Protein AF-A0A2K5F292-F1 (afdb_monomer_lite)

Organism: Aotus nancymaae (NCBI:txid37293)

Sequence (218 aa):
EFAGPSWDAGPRCSSLAVGIPRSSQLGSPWWGRHPGPSGVLVCIYILIAVGAVMMFVGFLGCYGAIQESQCLLGTFFTCLVILFACEVAAGIWGFVNKDQIAKDVKQFYDQALQQAMVDDDANNAKAVVKTFHETLNCCGSSSLSSLTTSMLKNNLCPSGSSMIANLFKEDCHQKIDELFSGKLYLIGIAAIVVAVIMIFEMILSMVLCCGIRNSSVY

Secondary structure (DSSP, 8-state):
-----------------------------S-------HHHHHHHHHHHHHHHHHHHHHHHHHHHHHH--HHHHHHHHHHHHHHHHHHHHHHHHHHHTHHHHHHHHHHHHHHHHHHHHH-SS-HHHHHHHHHHHHHHT--SSSHHHHHHHHHHHGGGS-TT--HHHHHSSPPHHHHHHHHHHTSHHHHHHHHHHHHHHHHHHHHHHHHHHHHHHHHTT-

InterPro domains:
  IPR000301 Tetraspanin, animals [PIRSF002419] (41-216)
  IPR008952 Tetraspanin, EC2 domain superfamily [G3DSA:1.10.1450.10] (92-186)
  IPR008952 Tetraspanin, EC2 domain superfamily [SSF48652] (95-184)
  IPR018499 Tetraspanin/Peripherin [PF00335] (45-210)
  IPR018499 Tetraspanin/Peripherin [PTHR19282] (42-197)
  IPR018503 Tetraspanin, conserved site [PS00421] (51-73)

Structure (mmCIF, N/CA/C/O backbone):
data_AF-A0A2K5F292-F1
#
_entry.id   AF-A0A2K5F292-F1
#
loop_
_atom_site.group_PDB
_atom_site.id
_atom_site.type_symbol
_atom_site.label_atom_id
_atom_site.label_alt_id
_atom_site.label_comp_id
_atom_site.label_asym_id
_atom_site.label_entity_id
_atom_site.label_seq_id
_atom_site.pdbx_PDB_ins_code
_atom_site.Cartn_x
_atom_site.Cartn_y
_atom_site.Cartn_z
_atom_site.occupancy
_atom_site.B_iso_or_equiv
_atom_site.auth_seq_id
_atom_site.auth_comp_id
_atom_site.auth_asym_id
_atom_site.auth_atom_id
_atom_site.pdbx_PDB_model_num
ATOM 1 N N . GLU A 1 1 ? -28.777 34.023 19.792 1.00 36.88 1 GLU A N 1
ATOM 2 C CA . GLU A 1 1 ? -29.595 34.755 18.796 1.00 36.88 1 GLU A CA 1
ATOM 3 C C . GLU A 1 1 ? -29.554 36.231 19.187 1.00 36.88 1 GLU A C 1
ATOM 5 O O . GLU A 1 1 ? -29.749 36.504 20.358 1.00 36.88 1 GLU A O 1
ATOM 10 N N . PHE A 1 2 ? -29.135 37.210 18.384 1.00 31.20 2 PHE A N 1
ATOM 11 C CA . PHE A 1 2 ? -29.358 37.472 16.960 1.00 31.20 2 PHE A CA 1
ATOM 12 C C . PHE A 1 2 ? -28.098 38.069 16.284 1.00 31.20 2 PHE A C 1
ATOM 14 O O . PHE A 1 2 ? -27.420 38.914 16.863 1.00 31.20 2 PHE A O 1
ATOM 21 N N . ALA A 1 3 ? -27.828 37.639 15.045 1.00 35.81 3 ALA A N 1
ATOM 22 C CA . ALA A 1 3 ? -26.992 38.319 14.042 1.00 35.81 3 ALA A CA 1
ATOM 23 C C . ALA A 1 3 ? -27.715 39.587 13.528 1.00 35.81 3 ALA A C 1
ATOM 25 O O . ALA A 1 3 ? -28.932 39.663 13.656 1.00 35.81 3 ALA A O 1
ATOM 26 N N . GLY A 1 4 ? -27.129 40.612 12.908 1.00 37.06 4 GLY A N 1
ATOM 27 C CA . GLY A 1 4 ? -25.793 40.968 12.416 1.00 37.06 4 GLY A CA 1
ATOM 28 C C . GLY A 1 4 ? -25.944 42.315 11.655 1.00 37.06 4 GLY A C 1
ATOM 29 O O . GLY A 1 4 ? -27.070 42.800 11.524 1.00 37.06 4 GLY A O 1
ATOM 30 N N . PRO A 1 5 ? -24.871 42.945 11.154 1.00 40.06 5 PRO A N 1
ATOM 31 C CA . PRO A 1 5 ? -24.985 43.982 10.113 1.00 40.06 5 PRO A CA 1
ATOM 32 C C . PRO A 1 5 ? -23.967 43.702 8.974 1.00 40.06 5 PRO A C 1
ATOM 34 O O . PRO A 1 5 ? -23.017 42.957 9.174 1.00 40.06 5 PRO A O 1
ATOM 37 N N . SER A 1 6 ? -24.006 44.219 7.748 1.00 34.94 6 SER A N 1
ATOM 38 C CA . SER A 1 6 ? -24.904 45.093 6.993 1.00 34.94 6 SER A CA 1
ATOM 39 C C . SER A 1 6 ? -24.202 45.379 5.653 1.00 34.94 6 SER A C 1
ATOM 41 O O . SER A 1 6 ? -23.065 45.835 5.673 1.00 34.94 6 SER A O 1
ATOM 43 N N . TRP A 1 7 ? -24.921 45.164 4.551 1.00 32.34 7 TRP A N 1
ATOM 44 C CA . TRP A 1 7 ? -24.959 45.957 3.310 1.00 32.34 7 TRP A CA 1
ATOM 45 C C . TRP A 1 7 ? -23.690 46.211 2.466 1.00 32.34 7 TRP A C 1
ATOM 47 O O . TRP A 1 7 ? -22.768 46.935 2.827 1.00 32.34 7 TRP A O 1
ATOM 57 N N . ASP A 1 8 ? -23.782 45.669 1.251 1.00 33.38 8 ASP A N 1
ATOM 58 C CA . ASP A 1 8 ? -23.016 45.938 0.038 1.00 33.38 8 ASP A CA 1
ATOM 59 C C . ASP A 1 8 ? -23.196 47.359 -0.548 1.00 33.38 8 ASP A C 1
ATOM 61 O O . ASP A 1 8 ? -24.239 47.995 -0.401 1.00 33.38 8 ASP A O 1
ATOM 65 N N . ALA A 1 9 ? -22.204 47.709 -1.380 1.00 36.38 9 ALA A N 1
ATOM 66 C CA . ALA A 1 9 ? -22.270 48.501 -2.620 1.00 36.38 9 ALA A CA 1
ATOM 67 C C . ALA A 1 9 ? -22.108 50.046 -2.623 1.00 36.38 9 ALA A C 1
ATOM 69 O O . ALA A 1 9 ? -23.069 50.810 -2.594 1.00 36.38 9 ALA A O 1
ATOM 70 N N . GLY A 1 10 ? -20.877 50.453 -2.989 1.00 30.58 10 GLY A N 1
ATOM 71 C CA . GLY A 1 10 ? -20.586 51.366 -4.120 1.00 30.58 10 GLY A CA 1
ATOM 72 C C . GLY A 1 10 ? -20.110 52.797 -3.790 1.00 30.58 10 GLY A C 1
ATOM 73 O O . GLY A 1 10 ? -20.253 53.236 -2.657 1.00 30.58 10 GLY A O 1
ATOM 74 N N . PRO A 1 11 ? -19.667 53.612 -4.782 1.00 43.84 11 PRO A N 1
ATOM 75 C CA . PRO A 1 11 ? -18.853 53.321 -5.976 1.00 43.84 11 PRO A CA 1
ATOM 76 C C . PRO A 1 11 ? -17.701 54.351 -6.244 1.00 43.84 11 PRO A C 1
ATOM 78 O O . PRO A 1 11 ? -17.740 55.483 -5.793 1.00 43.84 11 PRO A O 1
ATOM 81 N N . ARG A 1 12 ? -16.710 53.923 -7.051 1.00 40.94 12 ARG A N 1
ATOM 82 C CA . ARG A 1 12 ? -15.825 54.620 -8.037 1.00 40.94 12 ARG A CA 1
ATOM 83 C C . ARG A 1 12 ? -15.362 56.099 -7.900 1.00 40.94 12 ARG A C 1
ATOM 85 O O . ARG A 1 12 ? -16.168 57.000 -7.724 1.00 40.94 12 ARG A O 1
ATOM 92 N N . CYS A 1 13 ? -14.085 56.275 -8.308 1.00 31.09 13 CYS A N 1
ATOM 93 C CA . CYS A 1 13 ? -13.356 57.431 -8.908 1.00 31.09 13 CYS A CA 1
ATOM 94 C C . CYS A 1 13 ? -12.170 57.878 -8.018 1.00 31.09 13 CYS A C 1
ATOM 96 O O . CYS A 1 13 ? -12.355 58.098 -6.835 1.00 31.09 13 CYS A O 1
ATOM 98 N N . SER A 1 14 ? -10.910 57.990 -8.458 1.00 35.62 14 SER A N 1
ATOM 99 C CA . SER A 1 14 ? -10.405 58.527 -9.725 1.00 35.62 14 SER A CA 1
ATOM 100 C C . SER A 1 14 ? -8.988 58.032 -10.063 1.00 35.62 14 SER A C 1
ATOM 102 O O . SER A 1 14 ? -8.187 57.703 -9.195 1.00 35.62 14 SER A O 1
ATOM 104 N N . SER A 1 15 ? -8.726 58.052 -11.365 1.00 41.94 15 SER A N 1
ATOM 105 C CA . SER A 1 15 ? -7.486 57.970 -12.136 1.00 41.94 15 SER A CA 1
ATOM 106 C C . SER A 1 15 ? -6.152 58.331 -11.461 1.00 41.94 15 SER A C 1
ATOM 108 O O . SER A 1 15 ? -5.973 59.451 -10.995 1.00 41.94 15 SER A O 1
ATOM 110 N N . LEU A 1 16 ? -5.141 57.479 -11.666 1.00 39.06 16 LEU A N 1
ATOM 111 C CA . LEU A 1 16 ? -3.843 57.946 -12.162 1.00 39.06 16 LEU A CA 1
ATOM 112 C C . LEU A 1 16 ? -3.273 56.920 -13.149 1.00 39.06 16 LEU A C 1
ATOM 114 O O . LEU A 1 16 ? -2.987 55.776 -12.804 1.00 39.06 16 LEU A O 1
ATOM 118 N N . ALA A 1 17 ? -3.165 57.343 -14.403 1.00 40.88 17 ALA A N 1
ATOM 119 C CA . ALA A 1 17 ? -2.532 56.593 -15.469 1.00 40.88 17 ALA A CA 1
ATOM 120 C C . ALA A 1 17 ? -1.008 56.733 -15.351 1.00 40.88 17 ALA A C 1
ATOM 122 O O . ALA A 1 17 ? -0.472 57.821 -15.543 1.00 40.88 17 ALA A O 1
ATOM 123 N N . VAL A 1 18 ? -0.311 55.629 -15.082 1.00 45.09 18 VAL A N 1
ATOM 124 C CA . VAL A 1 18 ? 1.114 55.476 -15.399 1.00 45.09 18 VAL A CA 1
ATOM 125 C C . VAL A 1 18 ? 1.187 54.442 -16.514 1.00 45.09 18 VAL A C 1
ATOM 127 O O . VAL A 1 18 ? 0.860 53.273 -16.322 1.00 45.09 18 VAL A O 1
ATOM 130 N N . GLY A 1 19 ? 1.514 54.904 -17.718 1.00 50.28 19 GLY A N 1
ATOM 131 C CA . GLY A 1 19 ? 1.602 54.062 -18.903 1.00 50.28 19 GLY A CA 1
ATOM 132 C C . GLY A 1 19 ? 2.880 53.230 -18.911 1.00 50.28 19 GLY A C 1
ATOM 133 O O . GLY A 1 19 ? 3.956 53.807 -18.978 1.00 50.28 19 GLY A O 1
ATOM 134 N N . ILE A 1 20 ? 2.745 51.899 -18.903 1.00 42.06 20 ILE A N 1
ATOM 135 C CA . ILE A 1 20 ? 3.761 50.887 -19.269 1.00 42.06 20 ILE A CA 1
ATOM 136 C C . ILE A 1 20 ? 2.992 49.687 -19.885 1.00 42.06 20 ILE A C 1
ATOM 138 O O . ILE A 1 20 ? 1.847 49.446 -19.496 1.00 42.06 20 ILE A O 1
ATOM 142 N N . PRO A 1 21 ? 3.503 49.022 -20.943 1.00 45.75 21 PRO A N 1
ATOM 143 C CA . PRO A 1 21 ? 2.689 48.671 -22.102 1.00 45.75 21 PRO A CA 1
ATOM 144 C C . PRO A 1 21 ? 1.821 47.421 -21.957 1.00 45.75 21 PRO A C 1
ATOM 146 O O . PRO A 1 21 ? 2.123 46.449 -21.269 1.00 45.75 21 PRO A O 1
ATOM 149 N N . ARG A 1 22 ? 0.750 47.461 -22.749 1.00 46.25 22 ARG A N 1
ATOM 150 C CA . ARG A 1 22 ? -0.180 46.385 -23.064 1.00 46.25 22 ARG A CA 1
ATOM 151 C C . ARG A 1 22 ? 0.561 45.186 -23.670 1.00 46.25 22 ARG A C 1
ATOM 153 O O . ARG A 1 22 ? 0.805 45.156 -24.871 1.00 46.25 22 ARG A O 1
ATOM 160 N N . SER A 1 23 ? 0.841 44.175 -22.854 1.00 43.25 23 SER A N 1
ATOM 161 C CA . SER A 1 23 ? 0.962 42.793 -23.319 1.00 43.25 23 SER A CA 1
ATOM 162 C C . SER A 1 23 ? -0.054 41.950 -22.556 1.00 43.25 23 SER A C 1
ATOM 164 O O . SER A 1 23 ? 0.016 41.726 -21.354 1.00 43.25 23 SER A O 1
ATOM 166 N N . SER A 1 24 ? -1.100 41.591 -23.285 1.00 52.34 24 SER A N 1
ATOM 167 C CA . SER A 1 24 ? -2.036 40.524 -22.969 1.00 52.34 24 SER A CA 1
ATOM 168 C C . SER A 1 24 ? -1.302 39.255 -22.533 1.00 52.34 24 SER A C 1
ATOM 170 O O . SER A 1 24 ? -0.463 38.787 -23.298 1.00 52.34 24 SER A O 1
ATOM 172 N N . GLN A 1 25 ? -1.670 38.695 -21.375 1.00 43.44 25 GLN A N 1
ATOM 173 C CA . GLN A 1 25 ? -2.010 37.275 -21.136 1.00 43.44 25 GLN A CA 1
ATOM 174 C C . GLN A 1 25 ? -1.962 36.951 -19.626 1.00 43.44 25 GLN A C 1
ATOM 176 O O . GLN A 1 25 ? -0.968 37.235 -18.972 1.00 43.44 25 GLN A O 1
ATOM 181 N N . LEU A 1 26 ? -3.037 36.309 -19.143 1.00 41.91 26 LEU A N 1
ATOM 182 C CA . LEU A 1 26 ? -3.169 35.480 -17.926 1.00 41.91 26 LEU A CA 1
ATOM 183 C C . LEU A 1 26 ? -2.758 36.112 -16.572 1.00 41.91 26 LEU A C 1
ATOM 185 O O . LEU A 1 26 ? -1.595 36.339 -16.292 1.00 41.91 26 LEU A O 1
ATOM 189 N N . GLY A 1 27 ? -3.647 36.350 -15.606 1.00 46.34 27 GLY A N 1
ATOM 190 C CA . GLY A 1 27 ? -4.826 35.549 -15.296 1.00 46.34 27 GLY A CA 1
ATOM 191 C C . GLY A 1 27 ? -4.465 34.181 -14.706 1.00 46.34 27 GLY A C 1
ATOM 192 O O . GLY A 1 27 ? -5.008 33.181 -15.153 1.00 46.34 27 GLY A O 1
ATOM 193 N N . SER A 1 28 ? -3.568 34.121 -13.717 1.00 41.19 28 SER A N 1
ATOM 194 C CA . SER A 1 28 ? -3.524 33.011 -12.754 1.00 41.19 28 SER A CA 1
ATOM 195 C C . SER A 1 28 ? -2.914 33.474 -11.423 1.00 41.19 28 SER A C 1
ATOM 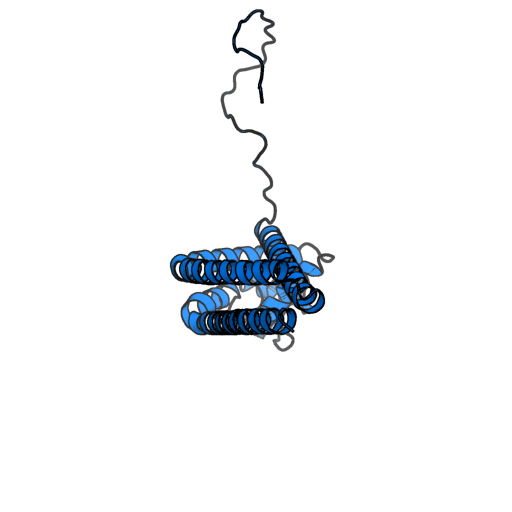197 O O . SER A 1 28 ? -1.837 34.076 -11.441 1.00 41.19 28 SER A O 1
ATOM 199 N N . PRO A 1 29 ? -3.557 33.202 -10.271 1.00 48.03 29 PRO A N 1
ATOM 200 C CA . PRO A 1 29 ? -2.927 33.320 -8.959 1.00 48.03 29 PRO A CA 1
ATOM 201 C C . PRO A 1 29 ? -1.668 32.451 -8.904 1.00 48.03 29 PRO A C 1
ATOM 203 O O . PRO A 1 29 ? -1.568 31.460 -9.623 1.00 48.03 29 PRO A O 1
ATOM 206 N N . TRP A 1 30 ? -0.736 32.802 -8.025 1.00 32.12 30 TRP A N 1
ATOM 207 C CA . TRP A 1 30 ? 0.549 32.140 -7.771 1.00 32.12 30 TRP A CA 1
ATOM 208 C C . TRP A 1 30 ? 0.449 30.695 -7.218 1.00 32.12 30 TRP A C 1
ATOM 210 O O . TRP A 1 30 ? 1.212 30.304 -6.343 1.00 32.12 30 TRP A O 1
ATOM 220 N N . TRP A 1 31 ? -0.456 29.871 -7.743 1.00 39.47 31 TRP A N 1
ATOM 221 C CA . TRP A 1 31 ? -0.516 28.425 -7.544 1.00 39.47 31 TRP A CA 1
ATOM 222 C C . TRP A 1 31 ? -0.137 27.731 -8.850 1.00 39.47 31 TRP A C 1
ATOM 224 O O . TRP A 1 31 ? -0.994 27.231 -9.572 1.00 39.47 31 TRP A O 1
ATOM 234 N N . GLY A 1 32 ? 1.150 27.727 -9.198 1.00 49.97 32 GLY A N 1
ATOM 235 C CA . GLY A 1 32 ? 1.578 26.921 -10.340 1.00 49.97 32 GLY A CA 1
ATOM 236 C C . GLY A 1 32 ? 2.905 27.288 -10.972 1.00 49.97 32 GLY A C 1
ATOM 237 O O . GLY A 1 32 ? 2.912 27.685 -12.133 1.00 49.97 32 GLY A O 1
ATOM 238 N N . ARG A 1 33 ? 4.021 27.072 -10.259 1.00 44.31 33 ARG A N 1
ATOM 239 C CA . ARG A 1 33 ? 5.277 26.584 -10.866 1.00 44.31 33 ARG A CA 1
ATOM 240 C C . ARG A 1 33 ? 6.301 26.140 -9.812 1.00 44.31 33 ARG A C 1
ATOM 242 O O . ARG A 1 33 ? 7.277 26.832 -9.562 1.00 44.31 33 ARG A O 1
ATOM 249 N N . HIS A 1 34 ? 6.127 24.942 -9.264 1.00 37.72 34 HIS A N 1
ATOM 250 C CA . HIS A 1 34 ? 7.280 24.116 -8.901 1.00 37.72 34 HIS A CA 1
ATOM 251 C C . HIS A 1 34 ? 7.255 22.878 -9.802 1.00 37.72 34 HIS A C 1
ATOM 253 O O . HIS A 1 34 ? 6.433 21.993 -9.575 1.00 37.72 34 HIS A O 1
ATOM 259 N N . PRO A 1 35 ? 8.122 22.776 -10.825 1.00 49.06 35 PRO A N 1
ATOM 260 C CA . PRO A 1 35 ? 8.484 21.486 -11.385 1.00 49.06 35 PRO A CA 1
ATOM 261 C C . PRO A 1 35 ? 9.488 20.862 -10.405 1.00 49.06 35 PRO A C 1
ATOM 263 O O . PRO A 1 35 ? 10.695 20.924 -10.601 1.00 49.06 35 PRO A O 1
ATOM 266 N N . GLY A 1 36 ? 8.982 20.391 -9.266 1.00 46.41 36 GLY A N 1
ATOM 267 C CA . GLY A 1 36 ? 9.741 19.612 -8.289 1.00 46.41 36 GLY A CA 1
ATOM 268 C C . GLY A 1 36 ? 9.338 18.138 -8.373 1.00 46.41 36 GLY A C 1
ATOM 269 O O . GLY A 1 36 ? 8.272 17.849 -8.920 1.00 46.41 36 GLY A O 1
ATOM 270 N N . PRO A 1 37 ? 10.149 17.205 -7.849 1.00 52.38 37 PRO A N 1
ATOM 271 C CA . PRO A 1 37 ? 9.863 15.770 -7.851 1.00 52.38 37 PRO A CA 1
ATOM 272 C C . PRO A 1 37 ? 8.644 15.496 -6.952 1.00 52.38 37 PRO A C 1
ATOM 274 O O . PRO A 1 37 ? 8.745 15.279 -5.748 1.00 52.38 37 PRO A O 1
ATOM 277 N N . SER A 1 38 ? 7.453 15.624 -7.526 1.00 62.22 38 SER A N 1
ATOM 278 C CA . SER A 1 38 ? 6.187 15.675 -6.794 1.00 62.22 38 SER A CA 1
ATOM 279 C C . SER A 1 38 ? 5.716 14.302 -6.329 1.00 62.22 38 SER A C 1
ATOM 281 O O . SER A 1 38 ? 5.151 14.189 -5.249 1.00 62.22 38 SER A O 1
ATOM 283 N N . GLY A 1 39 ? 5.989 13.247 -7.089 1.00 64.56 39 GLY A N 1
ATOM 284 C CA . GLY A 1 39 ? 5.609 11.874 -6.763 1.00 64.56 39 GLY A CA 1
ATOM 285 C C . GLY A 1 39 ? 6.282 11.362 -5.492 1.00 64.56 39 GLY A C 1
ATOM 286 O O . GLY A 1 39 ? 5.602 10.771 -4.654 1.00 64.56 39 GLY A O 1
ATOM 287 N N . VAL A 1 40 ? 7.579 11.634 -5.291 1.00 67.88 40 VAL A N 1
ATOM 288 C CA . VAL A 1 40 ? 8.274 11.199 -4.062 1.00 67.88 40 VAL A CA 1
ATOM 289 C C . VAL A 1 40 ? 7.710 11.854 -2.810 1.00 67.88 40 VAL A C 1
ATOM 291 O O . VAL A 1 40 ? 7.449 11.171 -1.822 1.00 67.88 40 VAL A O 1
ATOM 294 N N . LEU A 1 41 ? 7.439 13.158 -2.876 1.00 74.81 41 LEU A N 1
ATOM 295 C CA . LEU A 1 41 ? 6.812 13.895 -1.783 1.00 74.81 41 LEU A CA 1
ATOM 296 C C . LEU A 1 41 ? 5.388 13.393 -1.526 1.00 74.81 41 LEU A C 1
ATOM 298 O O . LEU A 1 41 ? 5.031 13.161 -0.376 1.00 74.81 41 LEU A O 1
ATOM 302 N N . VAL A 1 42 ? 4.598 13.161 -2.579 1.00 79.56 42 VAL A N 1
ATOM 303 C CA . VAL A 1 42 ? 3.229 12.630 -2.466 1.00 79.56 42 VAL A CA 1
ATOM 304 C C . VAL A 1 42 ? 3.215 11.278 -1.750 1.00 79.56 42 VAL A C 1
ATOM 306 O O . VAL A 1 42 ? 2.442 11.106 -0.810 1.00 79.56 42 VAL A O 1
ATOM 309 N N . CYS A 1 43 ? 4.091 10.341 -2.114 1.00 77.56 43 CYS A N 1
ATOM 310 C CA . CYS A 1 43 ? 4.171 9.046 -1.433 1.00 77.56 43 CYS A CA 1
ATOM 311 C C . CYS A 1 43 ? 4.574 9.189 0.043 1.00 77.56 43 CYS A C 1
ATOM 313 O O . CYS A 1 43 ? 3.970 8.550 0.902 1.00 77.56 43 CYS A O 1
ATOM 315 N N . ILE A 1 44 ? 5.535 10.066 0.357 1.00 82.69 44 ILE A N 1
ATOM 316 C CA . ILE A 1 44 ? 5.934 10.341 1.746 1.00 82.69 44 ILE A CA 1
ATOM 317 C C . ILE A 1 44 ? 4.744 10.883 2.549 1.00 82.69 44 ILE A C 1
ATOM 319 O O . ILE A 1 44 ? 4.491 10.407 3.654 1.00 82.69 44 ILE A O 1
ATOM 323 N N . TYR A 1 45 ? 3.970 11.820 1.995 1.00 85.94 45 TYR A N 1
ATOM 324 C CA . TYR A 1 45 ? 2.763 12.326 2.654 1.00 85.94 45 TYR A CA 1
ATOM 325 C C . TYR A 1 45 ? 1.704 11.237 2.862 1.00 85.94 45 TYR A C 1
ATOM 327 O O . TYR A 1 45 ? 1.101 11.187 3.934 1.00 85.94 45 TYR A O 1
ATOM 335 N N . ILE A 1 46 ? 1.508 10.341 1.888 1.00 87.81 46 ILE A N 1
ATOM 336 C CA . ILE A 1 46 ? 0.592 9.197 2.026 1.00 87.81 46 ILE A CA 1
ATOM 337 C C . ILE A 1 46 ? 1.063 8.266 3.151 1.00 87.81 46 ILE A C 1
ATOM 339 O O . ILE A 1 46 ? 0.263 7.900 4.008 1.00 87.81 46 ILE A O 1
ATOM 343 N N . LEU A 1 47 ? 2.356 7.930 3.203 1.00 86.38 47 LEU A N 1
ATOM 344 C CA . LEU A 1 47 ? 2.929 7.084 4.256 1.00 86.38 47 LEU A CA 1
ATOM 345 C C . LEU A 1 47 ? 2.768 7.709 5.648 1.00 86.38 47 LEU A C 1
ATOM 347 O O . LEU A 1 47 ? 2.389 7.015 6.592 1.00 86.38 47 LEU A O 1
ATOM 351 N N . ILE A 1 48 ? 3.005 9.019 5.775 1.00 90.94 48 ILE A N 1
ATOM 352 C CA . ILE A 1 48 ? 2.801 9.752 7.033 1.00 90.94 48 ILE A CA 1
ATOM 353 C C . ILE A 1 48 ? 1.323 9.720 7.439 1.00 90.94 48 ILE A C 1
ATOM 355 O O . ILE A 1 48 ? 1.020 9.453 8.601 1.00 90.94 48 ILE A O 1
ATOM 359 N N . ALA A 1 49 ? 0.403 9.956 6.499 1.00 91.81 49 ALA A N 1
ATOM 360 C CA . ALA A 1 49 ? -1.032 9.933 6.771 1.00 91.81 49 ALA A CA 1
ATOM 361 C C . ALA A 1 49 ? -1.505 8.545 7.233 1.00 91.81 49 ALA A C 1
ATOM 363 O O . ALA A 1 49 ? -2.181 8.443 8.256 1.00 91.81 49 ALA A O 1
ATOM 364 N N . VAL A 1 50 ? -1.099 7.478 6.536 1.00 92.50 50 VAL A N 1
ATOM 365 C CA . VAL A 1 50 ? -1.419 6.093 6.921 1.00 92.50 50 VAL A CA 1
ATOM 366 C C . VAL A 1 50 ? -0.855 5.778 8.308 1.00 92.50 50 VAL A C 1
ATOM 368 O O . VAL A 1 50 ? -1.586 5.280 9.161 1.00 92.50 50 VAL A O 1
ATOM 371 N N . GLY A 1 51 ? 0.407 6.127 8.577 1.00 94.50 51 GLY A N 1
ATOM 372 C CA . GLY A 1 51 ? 1.030 5.908 9.885 1.00 94.50 51 GLY A CA 1
ATOM 373 C C . GLY A 1 51 ? 0.320 6.648 11.024 1.00 94.50 51 GLY A C 1
ATOM 374 O O . GLY A 1 51 ? 0.079 6.067 12.082 1.00 94.50 51 GLY A O 1
ATOM 375 N N . ALA A 1 52 ? -0.076 7.904 10.801 1.00 95.75 52 ALA A N 1
ATOM 376 C CA . ALA A 1 52 ? -0.813 8.694 11.785 1.00 95.75 52 ALA A CA 1
ATOM 377 C C . ALA A 1 52 ? -2.205 8.108 12.075 1.00 95.75 52 ALA A C 1
ATOM 379 O O . ALA A 1 52 ? -2.602 8.020 13.238 1.00 95.75 52 ALA A O 1
ATOM 380 N N . VAL A 1 53 ? -2.925 7.660 11.040 1.00 93.81 53 VAL A N 1
ATOM 381 C CA . VAL A 1 53 ? -4.228 6.994 11.198 1.00 93.81 53 VAL A CA 1
ATOM 382 C C . VAL A 1 53 ? -4.076 5.690 11.981 1.00 93.81 53 VAL A C 1
ATOM 384 O O . VAL A 1 53 ? -4.825 5.474 12.932 1.00 93.81 53 VAL A O 1
ATOM 387 N N . MET A 1 54 ? -3.078 4.862 11.658 1.00 93.12 54 MET A N 1
ATOM 388 C CA . MET A 1 54 ? -2.817 3.611 12.384 1.00 93.12 54 MET A CA 1
ATOM 389 C C . MET A 1 54 ? -2.472 3.861 13.857 1.00 93.12 54 MET A C 1
ATOM 391 O O . MET A 1 54 ? -2.986 3.173 14.738 1.00 93.12 54 MET A O 1
ATOM 395 N N . MET A 1 55 ? -1.661 4.883 14.149 1.00 95.69 55 MET A N 1
ATOM 396 C CA . MET A 1 55 ? -1.335 5.267 15.525 1.00 95.69 55 MET A CA 1
ATOM 397 C C . MET A 1 55 ? -2.574 5.750 16.291 1.00 95.69 55 MET A C 1
ATOM 399 O O . MET A 1 55 ? -2.765 5.371 17.446 1.00 95.69 55 MET A O 1
ATOM 403 N N . PHE A 1 56 ? -3.431 6.554 15.658 1.00 93.88 56 PHE A N 1
ATOM 404 C CA . PHE A 1 56 ? -4.659 7.054 16.276 1.00 93.88 56 PHE A CA 1
ATOM 405 C C . PHE A 1 56 ? -5.671 5.933 16.553 1.00 93.88 56 PHE A C 1
ATOM 407 O O . PHE A 1 56 ? -6.217 5.850 17.651 1.00 93.88 56 PHE A O 1
ATOM 414 N N . VAL A 1 57 ? -5.887 5.036 15.590 1.00 92.50 57 VAL A N 1
ATOM 415 C CA . VAL A 1 57 ? -6.801 3.893 15.736 1.00 92.50 57 VAL A CA 1
ATOM 416 C C . VAL A 1 57 ? -6.287 2.918 16.796 1.00 92.50 57 VAL A C 1
ATOM 418 O O . VAL A 1 57 ? -7.059 2.491 17.653 1.00 92.50 57 VAL A O 1
ATOM 421 N N . GLY A 1 58 ? -4.979 2.642 16.814 1.00 92.75 58 GLY A N 1
ATOM 422 C CA . GLY A 1 58 ? -4.351 1.828 17.856 1.00 92.75 58 GLY A CA 1
ATOM 423 C C . GLY A 1 58 ? -4.458 2.457 19.248 1.00 92.75 58 GLY A C 1
ATOM 424 O O . GLY A 1 58 ? -4.759 1.761 20.218 1.00 92.75 58 GLY A O 1
ATOM 425 N N . PHE A 1 59 ? -4.291 3.780 19.354 1.00 92.38 59 PHE A N 1
ATOM 426 C CA . PHE A 1 59 ? -4.508 4.511 20.602 1.00 92.38 59 PHE A CA 1
ATOM 427 C C . PHE A 1 59 ? -5.953 4.355 21.084 1.00 92.38 59 PHE A C 1
ATOM 429 O O . PHE A 1 59 ? -6.165 3.968 22.229 1.00 92.38 59 PHE A O 1
ATOM 436 N N . LEU A 1 60 ? -6.950 4.582 20.225 1.00 90.62 60 LEU A N 1
ATOM 437 C CA . LEU A 1 60 ? -8.357 4.411 20.599 1.00 90.62 60 LEU A CA 1
ATOM 438 C C . LEU A 1 60 ? -8.683 2.972 21.019 1.00 90.62 60 LEU A C 1
ATOM 440 O O . LEU A 1 60 ? -9.412 2.786 21.989 1.00 90.62 60 LEU A O 1
ATOM 444 N N . GLY A 1 61 ? -8.108 1.967 20.354 1.00 90.94 61 GLY A N 1
ATOM 445 C CA . GLY A 1 61 ? -8.269 0.564 20.739 1.00 90.94 61 GLY A CA 1
ATOM 446 C C . GLY A 1 61 ? -7.716 0.274 22.139 1.00 90.94 61 GLY A C 1
ATOM 447 O O . GLY A 1 61 ? -8.432 -0.236 23.003 1.00 90.94 61 GLY A O 1
ATOM 448 N N . CYS A 1 62 ? -6.464 0.665 22.402 1.00 90.62 62 CYS A N 1
ATOM 449 C CA . CYS A 1 62 ? -5.824 0.461 23.705 1.00 90.62 62 CYS A CA 1
ATOM 450 C C . CYS A 1 62 ? -6.513 1.255 24.826 1.00 90.62 62 CYS A C 1
ATOM 452 O O . CYS A 1 62 ? -6.796 0.707 25.891 1.00 90.62 62 CYS A O 1
ATOM 454 N N . TYR A 1 63 ? -6.817 2.535 24.596 1.00 90.06 63 TYR A N 1
ATOM 455 C CA . TYR A 1 63 ? -7.502 3.375 25.583 1.00 90.06 63 TYR A CA 1
ATOM 456 C C . TYR A 1 63 ? -8.944 2.918 25.822 1.00 90.06 63 TYR A C 1
ATOM 458 O O . TYR A 1 63 ? -9.423 3.001 26.953 1.00 90.06 63 TYR A O 1
ATOM 466 N N . GLY A 1 64 ? -9.620 2.390 24.797 1.00 87.31 64 GLY A N 1
ATOM 467 C CA . GLY A 1 64 ? -10.979 1.855 24.903 1.00 87.31 64 GLY A CA 1
ATOM 468 C C . GLY A 1 64 ? -11.052 0.635 25.805 1.00 87.31 64 GLY A C 1
ATOM 469 O O . GLY A 1 64 ? -11.978 0.527 26.607 1.00 87.31 64 GLY A O 1
ATOM 470 N N . ALA A 1 65 ? -10.041 -0.232 25.734 1.00 87.00 65 ALA A N 1
ATOM 471 C CA . ALA A 1 65 ? -9.926 -1.381 26.621 1.00 87.00 65 ALA A CA 1
ATOM 472 C C . ALA A 1 65 ? -9.633 -0.978 28.078 1.00 87.00 65 ALA A C 1
ATOM 474 O O . ALA A 1 65 ? -10.191 -1.577 28.990 1.00 87.00 65 ALA A O 1
ATOM 475 N N . ILE A 1 66 ? -8.790 0.038 28.309 1.00 90.19 66 ILE A N 1
ATOM 476 C CA . ILE A 1 66 ? -8.394 0.459 29.668 1.00 90.19 66 ILE A CA 1
ATOM 477 C C . ILE A 1 66 ? -9.507 1.237 30.377 1.00 90.19 66 ILE A C 1
ATOM 479 O O . ILE A 1 66 ? -9.718 1.058 31.573 1.00 90.19 66 ILE A O 1
ATOM 483 N N . GLN A 1 67 ? -10.185 2.146 29.673 1.00 87.88 67 GLN A N 1
ATOM 484 C CA . GLN A 1 67 ? -11.132 3.070 30.303 1.00 87.88 67 GLN A CA 1
ATOM 485 C C . GLN A 1 67 ? -12.516 2.445 30.550 1.00 87.88 67 GLN A C 1
ATOM 487 O O . GLN A 1 67 ? -13.362 3.095 31.157 1.00 87.88 67 GLN A O 1
ATOM 492 N N . GLU A 1 68 ? -12.771 1.235 30.033 1.00 86.25 68 GLU A N 1
ATOM 493 C CA . GLU A 1 68 ? -14.077 0.549 30.064 1.00 86.25 68 GLU A CA 1
ATOM 494 C C . GLU A 1 68 ? -15.257 1.443 29.610 1.00 86.25 68 GLU A C 1
ATOM 496 O O . GLU A 1 68 ? -16.425 1.219 29.930 1.00 86.25 68 GLU A O 1
ATOM 501 N N . SER A 1 69 ? -14.965 2.486 28.823 1.00 84.06 69 SER A N 1
ATOM 502 C CA . SER A 1 69 ? -15.947 3.483 28.404 1.00 84.06 69 SER A CA 1
ATOM 503 C C . SER A 1 69 ? -16.634 3.050 27.117 1.00 84.06 69 SER A C 1
ATOM 505 O O . SER A 1 69 ? -16.017 2.965 26.053 1.00 84.06 69 SER A O 1
ATOM 507 N N . GLN A 1 70 ? -17.952 2.857 27.197 1.00 82.56 70 GLN A N 1
ATOM 508 C CA . GLN A 1 70 ? -18.799 2.474 26.062 1.00 82.56 70 GLN A CA 1
ATOM 509 C C . GLN A 1 70 ? -18.713 3.472 24.893 1.00 82.56 70 GLN A C 1
ATOM 511 O O . GLN A 1 70 ? -18.785 3.079 23.731 1.00 82.56 70 GLN A O 1
ATOM 516 N N . CYS A 1 71 ? -18.528 4.765 25.187 1.00 85.19 71 CYS A N 1
ATOM 517 C CA . CYS A 1 71 ? -18.437 5.803 24.160 1.00 85.19 71 CYS A CA 1
ATOM 518 C C . CYS A 1 71 ? -17.151 5.669 23.327 1.00 85.19 71 CYS A C 1
ATOM 520 O O . CYS A 1 71 ? -17.202 5.734 22.101 1.00 85.19 71 CYS A O 1
ATOM 522 N N . LEU A 1 72 ? -16.010 5.415 23.979 1.00 86.00 72 LEU A N 1
ATOM 523 C CA . LEU A 1 72 ? -14.712 5.313 23.303 1.00 86.00 72 LEU A CA 1
ATOM 524 C C . LEU A 1 72 ? -14.583 4.012 22.493 1.00 86.00 72 LEU A C 1
ATOM 526 O O . LEU A 1 72 ? -13.957 3.980 21.437 1.00 86.00 72 LEU A O 1
ATOM 530 N N . LEU A 1 73 ? -15.241 2.946 22.950 1.00 86.38 73 LEU A N 1
ATOM 531 C CA . LEU A 1 73 ? -15.310 1.690 22.208 1.00 86.38 73 LEU A CA 1
ATOM 532 C C . LEU A 1 73 ? -16.237 1.793 20.984 1.00 86.38 73 LEU A C 1
ATOM 534 O O . LEU A 1 73 ? -15.947 1.236 19.924 1.00 86.38 73 LEU A O 1
ATOM 538 N N . GLY A 1 74 ? -17.314 2.579 21.095 1.00 88.12 74 GLY A N 1
ATOM 539 C CA . GLY A 1 74 ? -18.196 2.907 19.974 1.00 88.12 74 GLY A CA 1
ATOM 540 C C . GLY A 1 74 ? -17.516 3.747 18.887 1.00 88.12 74 GLY A C 1
ATOM 541 O O . GLY A 1 74 ? -17.716 3.483 17.696 1.00 88.12 74 GLY A O 1
ATOM 542 N N . THR A 1 75 ? -16.678 4.724 19.260 1.00 90.94 75 THR A N 1
ATOM 543 C CA . THR A 1 75 ? -15.900 5.497 18.275 1.00 90.94 75 THR A CA 1
ATOM 544 C C . THR A 1 75 ? -14.866 4.624 17.573 1.00 90.94 75 THR A C 1
ATOM 546 O O . THR A 1 75 ? -14.773 4.696 16.350 1.00 90.94 75 THR A O 1
ATOM 549 N N . PHE A 1 76 ? -14.173 3.739 18.298 1.00 92.62 76 PHE A N 1
ATOM 550 C CA . PHE A 1 76 ? -13.260 2.759 17.701 1.00 92.62 76 PHE A CA 1
ATOM 551 C C . PHE A 1 76 ? -13.966 1.868 16.667 1.00 92.62 76 PHE A C 1
ATOM 553 O O . PHE A 1 76 ? -13.523 1.794 15.521 1.00 92.62 76 PHE A O 1
ATOM 560 N N . PHE A 1 77 ? -15.116 1.280 17.017 1.00 92.31 77 PHE A N 1
ATOM 561 C CA . PHE A 1 77 ? -15.906 0.470 16.083 1.00 92.31 77 PHE A CA 1
ATOM 562 C C . PHE A 1 77 ? -16.336 1.266 14.840 1.00 92.31 77 PHE A C 1
ATOM 564 O O . PHE A 1 77 ? -16.229 0.781 13.715 1.00 92.31 77 PHE A O 1
ATOM 571 N N . THR A 1 78 ? -16.770 2.515 15.025 1.00 92.56 78 THR A N 1
ATOM 572 C CA . THR A 1 78 ? -17.161 3.391 13.910 1.00 92.56 78 THR A CA 1
ATOM 573 C C . THR A 1 78 ? -15.973 3.692 12.991 1.00 92.56 78 THR A C 1
ATOM 575 O O . THR A 1 78 ? -16.114 3.639 11.770 1.00 92.56 78 THR A O 1
ATOM 578 N N . CYS A 1 79 ? -14.788 3.952 13.554 1.00 93.81 79 CYS A N 1
ATOM 579 C CA . CYS A 1 79 ? -13.561 4.133 12.780 1.00 93.81 79 CYS A CA 1
ATOM 580 C C . CYS A 1 79 ? -13.211 2.880 11.963 1.00 93.81 79 CYS A C 1
ATOM 582 O O . CYS A 1 79 ? -12.890 3.017 10.784 1.00 93.81 79 CYS A O 1
ATOM 584 N N . LEU A 1 80 ? -13.330 1.676 12.538 1.00 93.12 80 LEU A N 1
ATOM 585 C CA . LEU A 1 80 ? -13.086 0.421 11.814 1.00 93.12 80 LEU A CA 1
ATOM 586 C C . LEU A 1 80 ? -14.052 0.229 10.638 1.00 93.12 80 LEU A C 1
ATOM 588 O O . LEU A 1 80 ? -13.621 -0.142 9.548 1.00 93.12 80 LEU A O 1
ATOM 592 N N . VAL A 1 81 ? -15.340 0.540 10.815 1.00 94.69 81 VAL A N 1
ATOM 593 C CA . VAL A 1 81 ? -16.332 0.466 9.726 1.00 94.69 81 VAL A CA 1
ATOM 594 C C . VAL A 1 81 ? -15.991 1.440 8.595 1.00 94.69 81 VAL A C 1
ATOM 596 O O . VAL A 1 81 ? -16.080 1.077 7.421 1.00 94.69 81 VAL A O 1
ATOM 599 N N . ILE A 1 82 ? -15.568 2.664 8.928 1.00 95.50 82 ILE A N 1
ATOM 600 C CA . ILE A 1 82 ? -15.138 3.656 7.931 1.00 95.50 82 ILE A CA 1
ATOM 601 C C . ILE A 1 82 ? -13.893 3.162 7.185 1.00 95.50 82 ILE A C 1
ATOM 603 O O . ILE A 1 82 ? -13.854 3.245 5.959 1.00 95.50 82 ILE A O 1
ATOM 607 N N . LEU A 1 83 ? -12.901 2.612 7.893 1.00 94.19 83 LEU A N 1
ATOM 608 C CA . LEU A 1 83 ? -11.698 2.056 7.268 1.00 94.19 83 LEU A CA 1
ATOM 609 C C . LEU A 1 83 ? -12.022 0.884 6.343 1.00 94.19 83 LEU A C 1
ATOM 611 O O . LEU A 1 83 ? -11.510 0.847 5.229 1.00 94.19 83 LEU A O 1
ATOM 615 N N . PHE A 1 84 ? -12.920 -0.012 6.748 1.00 94.88 84 PHE A N 1
ATOM 616 C CA . PHE A 1 84 ? -13.362 -1.119 5.905 1.00 94.88 84 PHE A CA 1
ATOM 617 C C . PHE A 1 84 ? -14.068 -0.627 4.631 1.00 94.88 84 PHE A C 1
ATOM 619 O O . PHE A 1 84 ? -13.799 -1.121 3.536 1.00 94.88 84 PHE A O 1
ATOM 626 N N . ALA A 1 85 ? -14.928 0.390 4.737 1.00 96.12 85 ALA A N 1
ATOM 627 C CA . ALA A 1 85 ? -15.567 0.995 3.569 1.00 96.12 85 ALA A CA 1
ATOM 628 C C . ALA A 1 85 ? -14.542 1.661 2.630 1.00 96.12 85 ALA A C 1
ATOM 630 O O . ALA A 1 85 ? -14.639 1.508 1.410 1.00 96.12 85 ALA A O 1
ATOM 631 N N . CYS A 1 86 ? -13.544 2.357 3.187 1.00 95.06 86 CYS A N 1
ATOM 632 C CA . CYS A 1 86 ? -12.439 2.939 2.426 1.00 95.06 86 CYS A CA 1
ATOM 633 C C . CYS A 1 86 ? -11.586 1.869 1.733 1.00 95.06 86 CYS A C 1
ATOM 635 O O . CYS A 1 86 ? -11.250 2.049 0.566 1.00 95.06 86 CYS A O 1
ATOM 637 N N . GLU A 1 87 ? -11.281 0.758 2.407 1.00 93.50 87 GLU A N 1
ATOM 638 C CA . GLU A 1 87 ? -10.522 -0.370 1.851 1.00 93.50 87 GLU A CA 1
ATOM 639 C C . GLU A 1 87 ? -11.250 -0.973 0.643 1.00 93.50 87 GLU A C 1
ATOM 641 O O . GLU A 1 87 ? -10.666 -1.135 -0.429 1.00 93.50 87 GLU A O 1
ATOM 646 N N . VAL A 1 88 ? -12.559 -1.222 0.767 1.00 95.75 88 VAL A N 1
ATOM 647 C CA . VAL A 1 88 ? -13.380 -1.737 -0.340 1.00 95.75 88 VAL A CA 1
ATOM 648 C C . VAL A 1 88 ? -13.447 -0.728 -1.491 1.00 95.75 88 VAL A C 1
ATOM 650 O O . VAL A 1 88 ? -13.279 -1.107 -2.652 1.00 95.75 88 VAL A O 1
ATOM 653 N N . ALA A 1 89 ? -13.646 0.560 -1.197 1.00 96.38 89 ALA A N 1
ATOM 654 C CA . ALA A 1 89 ? -13.686 1.606 -2.217 1.00 96.38 89 ALA A CA 1
ATOM 655 C C . ALA A 1 89 ? -12.343 1.748 -2.958 1.00 96.38 89 ALA A C 1
ATOM 657 O O . ALA A 1 89 ? -12.326 1.813 -4.190 1.00 96.38 89 ALA A O 1
ATOM 658 N N . ALA A 1 90 ? -11.223 1.746 -2.228 1.00 93.44 90 ALA A N 1
ATOM 659 C CA . ALA A 1 90 ? -9.876 1.802 -2.786 1.00 93.44 90 ALA A CA 1
ATOM 660 C C . ALA A 1 90 ? -9.549 0.546 -3.606 1.00 93.44 90 ALA A C 1
ATOM 662 O O . ALA A 1 90 ? -8.998 0.663 -4.700 1.00 93.44 90 ALA A O 1
ATOM 663 N N . GLY A 1 91 ? -9.952 -0.636 -3.133 1.00 94.12 91 GLY A N 1
ATOM 664 C CA . GLY A 1 91 ? -9.796 -1.897 -3.855 1.00 94.12 91 GLY A CA 1
ATOM 665 C C . GLY A 1 91 ? -10.539 -1.902 -5.192 1.00 94.12 91 GLY A C 1
ATOM 666 O O . GLY A 1 91 ? -9.953 -2.243 -6.221 1.00 94.12 91 GLY A O 1
ATOM 667 N N . ILE A 1 92 ? -11.800 -1.453 -5.214 1.00 95.25 92 ILE A N 1
ATOM 668 C CA . ILE A 1 92 ? -12.589 -1.350 -6.454 1.00 95.25 92 ILE A CA 1
ATOM 669 C C . ILE A 1 92 ? -11.973 -0.311 -7.395 1.00 95.25 92 ILE A C 1
ATOM 671 O O . ILE A 1 92 ? -11.744 -0.601 -8.572 1.00 95.25 92 ILE A O 1
ATOM 675 N N . TRP A 1 93 ? -11.683 0.891 -6.889 1.00 94.81 93 TRP A N 1
ATOM 676 C CA . TRP A 1 93 ? -11.109 1.965 -7.701 1.00 94.81 93 TRP A CA 1
ATOM 677 C C . TRP A 1 93 ? -9.757 1.564 -8.296 1.00 94.81 93 TRP A C 1
ATOM 679 O O . TRP A 1 93 ? -9.504 1.819 -9.479 1.00 94.81 93 TRP A O 1
ATOM 689 N N . GLY A 1 94 ? -8.922 0.888 -7.506 1.00 93.00 94 GLY A N 1
ATOM 690 C CA . GLY A 1 94 ? -7.612 0.430 -7.938 1.00 93.00 94 GLY A CA 1
ATOM 691 C C . GLY A 1 94 ? -7.657 -0.739 -8.911 1.00 93.00 94 GLY A C 1
ATOM 692 O O . GLY A 1 94 ? -6.842 -0.793 -9.830 1.00 93.00 94 GLY A O 1
ATOM 693 N N . PHE A 1 95 ? -8.646 -1.623 -8.788 1.00 91.50 95 PHE A N 1
ATOM 694 C CA . PHE A 1 95 ? -8.856 -2.686 -9.766 1.00 91.50 95 PHE A CA 1
ATOM 695 C C . PHE A 1 95 ? -9.286 -2.129 -11.131 1.00 91.50 95 PHE A C 1
ATOM 697 O O . PHE A 1 95 ? -8.757 -2.545 -12.163 1.00 91.50 95 PHE A O 1
ATOM 704 N N . VAL A 1 96 ? -10.203 -1.154 -11.146 1.00 94.31 96 VAL A N 1
ATOM 705 C CA . VAL A 1 96 ? -10.687 -0.523 -12.388 1.00 94.31 96 VAL A CA 1
ATOM 706 C C . VAL A 1 96 ? -9.590 0.303 -13.067 1.00 94.31 96 VAL A C 1
ATOM 708 O O . VAL A 1 96 ? -9.460 0.257 -14.287 1.00 94.31 96 VAL A O 1
ATOM 711 N N . ASN A 1 97 ? -8.772 1.025 -12.295 1.00 94.25 97 ASN A N 1
ATOM 712 C CA . ASN A 1 97 ? -7.737 1.927 -12.815 1.00 94.25 97 ASN A CA 1
ATOM 713 C C . ASN A 1 97 ? -6.315 1.359 -12.675 1.00 94.25 97 ASN A C 1
ATOM 715 O O . ASN A 1 97 ? -5.350 2.115 -12.538 1.00 94.25 97 ASN A O 1
ATOM 719 N N . LYS A 1 98 ? -6.162 0.031 -12.738 1.00 91.38 98 LYS A N 1
ATOM 720 C CA . LYS A 1 98 ? -4.873 -0.655 -12.538 1.00 91.38 98 LYS A CA 1
ATOM 721 C C . LYS A 1 98 ? -3.744 -0.112 -13.428 1.00 91.38 98 LYS A C 1
ATOM 723 O O . LYS A 1 98 ? -2.616 0.035 -12.971 1.00 91.38 98 LYS A O 1
ATOM 728 N N . ASP A 1 99 ? -4.052 0.244 -14.678 1.00 91.50 99 ASP A N 1
ATOM 729 C CA . ASP A 1 99 ? -3.052 0.734 -15.636 1.00 91.50 99 ASP A CA 1
ATOM 730 C C . ASP A 1 99 ? -2.604 2.169 -15.317 1.00 91.50 99 ASP A C 1
ATOM 732 O O . ASP A 1 99 ? -1.482 2.561 -15.637 1.00 91.50 99 ASP A O 1
ATOM 736 N N . GLN A 1 100 ? -3.469 2.964 -14.681 1.00 91.81 100 GLN A N 1
ATOM 737 C CA . GLN A 1 100 ? -3.119 4.301 -14.209 1.00 91.81 100 GLN A CA 1
ATOM 738 C C . GLN A 1 100 ? -2.244 4.212 -12.957 1.00 91.81 100 GLN A C 1
ATOM 740 O O . GLN A 1 100 ? -1.194 4.846 -12.908 1.00 91.81 100 GLN A O 1
ATOM 745 N N . ILE A 1 101 ? -2.600 3.333 -12.015 1.00 90.50 101 ILE A N 1
ATOM 746 C CA . ILE A 1 101 ? -1.795 3.081 -10.811 1.00 90.50 101 ILE A CA 1
ATOM 747 C C . ILE A 1 101 ? -0.401 2.566 -11.181 1.00 90.50 101 ILE A C 1
ATOM 749 O O . ILE A 1 101 ? 0.591 3.039 -10.631 1.00 90.50 101 ILE A O 1
ATOM 753 N N . ALA A 1 102 ? -0.295 1.655 -12.153 1.00 91.50 102 ALA A N 1
ATOM 754 C CA . ALA A 1 102 ? 0.997 1.167 -12.631 1.00 91.50 102 ALA A CA 1
ATOM 755 C C . ALA A 1 102 ? 1.894 2.306 -13.155 1.00 91.50 102 ALA A C 1
ATOM 757 O O . ALA A 1 102 ? 3.093 2.333 -12.871 1.00 91.50 102 ALA A O 1
ATOM 758 N N . LYS A 1 103 ? 1.320 3.277 -13.880 1.00 91.19 103 LYS A N 1
ATOM 759 C CA . LYS A 1 103 ? 2.049 4.460 -14.370 1.00 91.19 103 LYS A CA 1
ATOM 760 C C . LYS A 1 103 ? 2.491 5.373 -13.231 1.00 91.19 103 LYS A C 1
ATOM 762 O O . LYS A 1 103 ? 3.643 5.803 -13.229 1.00 91.19 103 LYS A O 1
ATOM 767 N N . ASP A 1 104 ? 1.620 5.623 -12.259 1.00 88.69 104 ASP A N 1
ATOM 768 C CA . ASP A 1 104 ? 1.945 6.464 -11.103 1.00 88.69 104 ASP A CA 1
ATOM 769 C C . ASP A 1 104 ? 3.073 5.846 -10.260 1.00 88.69 104 ASP A C 1
AT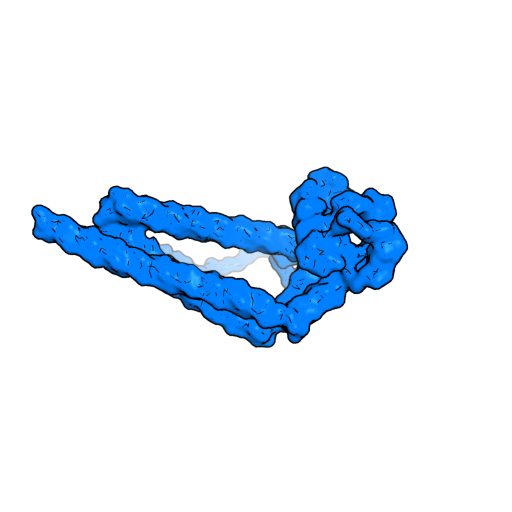OM 771 O O . ASP A 1 104 ? 4.008 6.547 -9.863 1.00 88.69 104 ASP A O 1
ATOM 775 N N . VAL A 1 105 ? 3.053 4.521 -10.061 1.00 89.81 105 VAL A N 1
ATOM 776 C CA . VAL A 1 105 ? 4.120 3.786 -9.356 1.00 89.81 105 VAL A CA 1
ATOM 777 C C . VAL A 1 105 ? 5.450 3.864 -10.110 1.00 89.81 105 VAL A C 1
ATOM 779 O O . VAL A 1 105 ? 6.489 4.090 -9.487 1.00 89.81 105 VAL A O 1
ATOM 782 N N . LYS A 1 106 ? 5.444 3.733 -11.442 1.00 89.50 106 LYS A N 1
ATOM 783 C CA . LYS A 1 106 ? 6.657 3.907 -12.262 1.00 89.50 106 LYS A CA 1
ATOM 784 C C . LYS A 1 106 ? 7.222 5.318 -12.163 1.00 89.50 106 LYS A C 1
ATOM 786 O O . LYS A 1 106 ? 8.418 5.479 -11.942 1.00 89.50 106 LYS A O 1
ATOM 791 N N . GLN A 1 107 ? 6.364 6.331 -12.272 1.00 88.38 107 GLN A N 1
ATOM 792 C CA . GLN A 1 107 ? 6.780 7.728 -12.162 1.00 88.38 107 GLN A CA 1
ATOM 793 C C . GLN A 1 107 ? 7.374 8.023 -10.779 1.00 88.38 107 GLN A C 1
ATOM 795 O O . GLN A 1 107 ? 8.375 8.731 -10.668 1.00 88.38 107 GLN A O 1
ATOM 800 N N . PHE A 1 108 ? 6.782 7.466 -9.722 1.00 86.88 108 PHE A N 1
ATOM 801 C CA . PHE A 1 108 ? 7.331 7.549 -8.373 1.00 86.88 108 PHE A CA 1
ATOM 802 C C . PHE A 1 108 ? 8.710 6.885 -8.279 1.00 86.88 108 PHE A C 1
ATOM 804 O O . PHE A 1 108 ? 9.640 7.488 -7.740 1.00 86.88 108 PHE A O 1
ATOM 811 N N . TYR A 1 109 ? 8.858 5.678 -8.832 1.00 87.88 109 TYR A N 1
ATOM 812 C CA . TYR A 1 109 ? 10.132 4.964 -8.854 1.00 87.88 109 TYR A CA 1
ATOM 813 C C . TYR A 1 109 ? 11.225 5.764 -9.578 1.00 87.88 109 TYR A C 1
ATOM 815 O O . TYR A 1 109 ? 12.318 5.918 -9.035 1.00 87.88 109 TYR A O 1
ATOM 823 N N . ASP A 1 110 ? 10.928 6.338 -10.746 1.00 87.25 110 ASP A N 1
ATOM 824 C CA . ASP A 1 110 ? 11.894 7.143 -11.504 1.00 87.25 110 ASP A CA 1
ATOM 825 C C . ASP A 1 110 ? 12.360 8.370 -10.721 1.00 87.25 110 ASP A C 1
ATOM 827 O O . ASP A 1 110 ? 13.551 8.682 -10.691 1.00 87.25 110 ASP A O 1
ATOM 831 N N . GLN A 1 111 ? 11.437 9.045 -10.038 1.00 84.62 111 GLN A N 1
ATOM 832 C CA . GLN A 1 111 ? 11.770 10.201 -9.212 1.00 84.62 111 GLN A CA 1
ATOM 833 C C . GLN A 1 111 ? 12.589 9.808 -7.977 1.00 84.62 111 GLN A C 1
ATOM 835 O O . GLN A 1 111 ? 13.552 10.499 -7.638 1.00 84.62 111 GLN A O 1
ATOM 840 N N . ALA A 1 112 ? 12.250 8.691 -7.328 1.00 84.50 112 ALA A N 1
ATOM 841 C CA . ALA A 1 112 ? 13.008 8.167 -6.195 1.00 84.50 112 ALA A CA 1
ATOM 842 C C . ALA A 1 112 ? 14.429 7.769 -6.617 1.00 84.50 112 ALA A C 1
ATOM 844 O O . ALA A 1 112 ? 15.395 8.111 -5.932 1.00 84.50 112 ALA A O 1
ATOM 845 N N . LEU A 1 113 ? 14.565 7.109 -7.772 1.00 85.06 113 LEU A N 1
ATOM 846 C CA . LEU A 1 113 ? 15.848 6.727 -8.353 1.00 85.06 113 LEU A CA 1
ATOM 847 C C . LEU A 1 113 ? 16.680 7.959 -8.715 1.00 85.06 113 LEU A C 1
ATOM 849 O O . LEU A 1 113 ? 17.857 8.024 -8.362 1.00 85.06 113 LEU A O 1
ATOM 853 N N . GLN A 1 114 ? 16.076 8.955 -9.366 1.00 83.88 114 GLN A N 1
ATOM 854 C CA . GLN A 1 114 ? 16.757 10.196 -9.725 1.00 83.88 114 GLN A CA 1
ATOM 855 C C . GLN A 1 114 ? 17.265 10.931 -8.481 1.00 83.88 114 GLN A C 1
ATOM 857 O O . GLN A 1 114 ? 18.424 11.344 -8.445 1.00 83.88 114 GLN A O 1
ATOM 862 N N . GLN A 1 115 ? 16.441 11.050 -7.441 1.00 82.31 115 GLN A N 1
ATOM 863 C CA . GLN A 1 115 ? 16.849 11.702 -6.199 1.00 82.31 115 GLN A CA 1
ATOM 864 C C . GLN A 1 115 ? 17.947 10.916 -5.478 1.00 82.31 115 GLN A C 1
ATOM 866 O O . GLN A 1 115 ? 18.909 11.509 -4.997 1.00 82.31 115 GLN A O 1
ATOM 871 N N . ALA A 1 116 ? 17.863 9.585 -5.479 1.00 81.81 116 ALA A N 1
ATOM 872 C CA . ALA A 1 116 ? 18.908 8.729 -4.932 1.00 81.81 116 ALA A CA 1
ATOM 873 C C . ALA A 1 116 ? 20.223 8.792 -5.730 1.00 81.81 116 ALA A C 1
ATOM 875 O O . ALA A 1 116 ? 21.265 8.459 -5.170 1.00 81.81 116 ALA A O 1
ATOM 876 N N . MET A 1 117 ? 20.203 9.175 -7.011 1.00 79.19 117 MET A N 1
ATOM 877 C CA . MET A 1 117 ? 21.401 9.340 -7.847 1.00 79.19 117 MET A CA 1
ATOM 878 C C . MET A 1 117 ? 22.059 10.708 -7.688 1.00 79.19 117 MET A C 1
ATOM 880 O O . MET A 1 117 ? 23.281 10.777 -7.593 1.00 79.19 117 MET A O 1
ATOM 884 N N . VAL A 1 118 ? 21.253 11.773 -7.693 1.00 80.62 118 VAL A N 1
ATOM 885 C CA . VAL A 1 118 ? 21.729 13.165 -7.679 1.00 80.62 118 VAL A CA 1
ATOM 886 C C . VAL A 1 118 ? 22.241 13.566 -6.299 1.00 80.62 118 VAL A C 1
ATOM 888 O O . VAL A 1 118 ? 23.227 14.292 -6.207 1.00 80.62 118 VAL A O 1
ATOM 891 N N . ASP A 1 119 ? 21.585 13.090 -5.243 1.00 78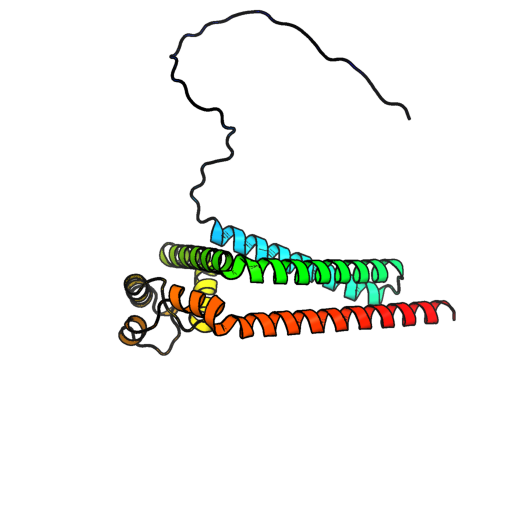.25 119 ASP A N 1
ATOM 892 C CA . ASP A 1 119 ? 21.901 13.455 -3.869 1.00 78.25 119 ASP A CA 1
ATOM 893 C C . ASP A 1 119 ? 22.486 12.244 -3.124 1.00 78.25 119 ASP A C 1
ATOM 895 O O . ASP A 1 119 ? 21.835 11.204 -2.952 1.00 78.25 119 ASP A O 1
ATOM 899 N N . ASP A 1 120 ? 23.754 12.345 -2.718 1.00 71.38 120 ASP A N 1
ATOM 900 C CA . ASP A 1 120 ? 24.394 11.286 -1.940 1.00 71.38 120 ASP A CA 1
ATOM 901 C C . ASP A 1 120 ? 23.982 11.311 -0.462 1.00 71.38 120 ASP A C 1
ATOM 903 O O . ASP A 1 120 ? 23.986 10.264 0.183 1.00 71.38 120 ASP A O 1
ATOM 907 N N . ASP A 1 121 ? 23.491 12.434 0.050 1.00 74.81 121 ASP A N 1
ATOM 908 C CA . ASP A 1 121 ? 23.033 12.546 1.436 1.00 74.81 121 ASP A CA 1
ATOM 909 C C . ASP A 1 121 ? 21.559 12.123 1.600 1.00 74.81 121 ASP A C 1
ATOM 911 O O . ASP A 1 121 ? 21.067 11.931 2.718 1.00 74.81 121 ASP A O 1
ATOM 915 N N . ALA A 1 122 ? 20.851 11.873 0.489 1.00 76.25 122 ALA A N 1
ATOM 916 C CA . ALA A 1 122 ? 19.467 11.398 0.459 1.00 76.25 122 ALA A CA 1
ATOM 917 C C . ALA A 1 122 ? 19.318 9.911 0.856 1.00 76.25 122 ALA A C 1
ATOM 919 O O . ALA A 1 122 ? 18.809 9.079 0.098 1.00 76.25 122 ALA A O 1
ATOM 920 N N . ASN A 1 123 ? 19.708 9.570 2.087 1.00 79.38 123 ASN A N 1
ATOM 921 C CA . ASN A 1 123 ? 19.625 8.216 2.648 1.00 79.38 123 ASN A CA 1
ATOM 922 C C . ASN A 1 123 ? 18.207 7.624 2.582 1.00 79.38 123 ASN A C 1
ATOM 924 O O . ASN A 1 123 ? 18.047 6.438 2.300 1.00 79.38 123 ASN A O 1
ATOM 928 N N . ASN A 1 124 ? 17.176 8.456 2.762 1.00 80.25 124 ASN A N 1
ATOM 929 C CA . ASN A 1 124 ? 15.775 8.034 2.681 1.00 80.25 124 ASN A CA 1
ATOM 930 C C . ASN A 1 124 ? 15.402 7.551 1.270 1.00 80.25 124 ASN A C 1
ATOM 932 O O . ASN A 1 124 ? 14.793 6.496 1.118 1.00 80.25 124 ASN A O 1
ATOM 936 N N . ALA A 1 125 ? 15.815 8.283 0.228 1.00 81.19 125 ALA A N 1
ATOM 937 C CA . ALA A 1 125 ? 15.549 7.902 -1.160 1.00 81.19 125 ALA A CA 1
ATOM 938 C C . ALA A 1 125 ? 16.331 6.638 -1.546 1.00 81.19 125 ALA A C 1
ATOM 940 O O . ALA A 1 125 ? 15.767 5.727 -2.154 1.00 81.19 125 ALA A O 1
ATOM 941 N N . LYS A 1 126 ? 17.603 6.532 -1.124 1.00 83.38 126 LYS A N 1
ATOM 942 C CA . LYS A 1 126 ? 18.415 5.320 -1.329 1.00 83.38 126 LYS A CA 1
ATOM 943 C C . LYS A 1 126 ? 17.777 4.092 -0.672 1.00 83.38 126 LYS A C 1
ATOM 945 O O . LYS A 1 126 ? 17.759 3.031 -1.290 1.00 83.38 126 LYS A O 1
ATOM 950 N N . ALA A 1 127 ? 17.247 4.231 0.546 1.00 84.25 127 ALA A N 1
ATOM 951 C CA . ALA A 1 127 ? 16.574 3.144 1.255 1.00 84.25 127 ALA A CA 1
ATOM 952 C C . ALA A 1 127 ? 15.329 2.664 0.500 1.00 84.25 127 ALA A C 1
ATOM 954 O O . ALA A 1 127 ? 15.187 1.467 0.270 1.00 84.25 127 ALA A O 1
ATOM 955 N N . VAL A 1 128 ? 14.478 3.589 0.040 1.00 85.06 128 VAL A N 1
ATOM 956 C CA . VAL A 1 128 ? 13.290 3.252 -0.760 1.00 85.06 128 VAL A CA 1
ATOM 957 C C . VAL A 1 128 ? 13.694 2.508 -2.034 1.00 85.06 128 VAL A C 1
ATOM 959 O O . VAL A 1 128 ? 13.227 1.396 -2.264 1.00 85.06 128 VAL A O 1
ATOM 962 N N . VAL A 1 129 ? 14.610 3.068 -2.829 1.00 86.94 129 VAL A N 1
ATOM 963 C CA . VAL A 1 129 ? 15.057 2.461 -4.096 1.00 86.94 129 VAL A CA 1
ATOM 964 C C . VAL A 1 129 ? 15.662 1.073 -3.876 1.00 86.94 129 VAL A C 1
ATOM 966 O O . VAL A 1 129 ? 15.354 0.147 -4.626 1.00 86.94 129 VAL A O 1
ATOM 969 N N . LYS A 1 130 ? 16.472 0.901 -2.826 1.00 86.62 130 LYS A N 1
ATOM 970 C CA . LYS A 1 130 ? 17.051 -0.398 -2.468 1.00 86.62 130 LYS A CA 1
ATOM 971 C C . LYS A 1 130 ? 15.967 -1.431 -2.147 1.00 86.62 130 LYS A C 1
ATOM 973 O O . LYS A 1 130 ? 16.021 -2.537 -2.678 1.00 86.62 130 LYS A O 1
ATOM 978 N N . THR A 1 131 ? 14.956 -1.064 -1.358 1.00 87.19 131 THR A N 1
ATOM 979 C CA . THR A 1 131 ? 13.819 -1.947 -1.051 1.00 87.19 131 THR A CA 1
ATOM 980 C C . THR A 1 131 ? 13.047 -2.331 -2.313 1.00 87.19 131 THR A C 1
ATOM 982 O O . THR A 1 131 ? 12.684 -3.495 -2.471 1.00 87.19 131 THR A O 1
ATOM 985 N N . PHE A 1 132 ? 12.835 -1.394 -3.243 1.00 87.88 132 PHE A N 1
ATOM 986 C CA . PHE A 1 132 ? 12.211 -1.693 -4.538 1.00 87.88 132 PHE A CA 1
ATOM 987 C C . PHE A 1 132 ? 13.032 -2.704 -5.341 1.00 87.88 132 PHE A C 1
ATOM 989 O O . PHE A 1 132 ? 12.483 -3.690 -5.831 1.00 87.88 132 PHE A O 1
ATOM 996 N N . HIS A 1 133 ? 14.344 -2.492 -5.444 1.00 87.31 133 HIS A N 1
ATOM 997 C CA . HIS A 1 133 ? 15.233 -3.389 -6.174 1.00 87.31 133 HIS A CA 1
ATOM 998 C C . HIS A 1 133 ? 15.291 -4.798 -5.569 1.00 87.31 133 HIS A C 1
ATOM 1000 O O . HIS A 1 133 ? 15.337 -5.780 -6.309 1.00 87.31 133 HIS A O 1
ATOM 1006 N N . GLU A 1 134 ? 15.259 -4.914 -4.241 1.00 86.44 134 GLU A N 1
ATOM 1007 C CA . GLU A 1 134 ? 15.250 -6.200 -3.537 1.00 86.44 134 GLU A CA 1
ATOM 1008 C C . GLU A 1 134 ? 13.893 -6.914 -3.668 1.00 86.44 134 GLU A C 1
ATOM 1010 O O . GLU A 1 134 ? 13.849 -8.099 -3.991 1.00 86.44 134 GLU A O 1
ATOM 1015 N N . THR A 1 135 ? 12.785 -6.178 -3.524 1.00 87.69 135 THR A N 1
ATOM 1016 C CA . THR A 1 135 ? 11.416 -6.728 -3.574 1.00 87.69 135 THR A CA 1
ATOM 1017 C C . THR A 1 135 ? 11.020 -7.178 -4.979 1.00 87.69 135 THR A C 1
ATOM 1019 O O . THR A 1 135 ? 10.441 -8.247 -5.157 1.00 87.69 135 THR A O 1
ATOM 1022 N N . LEU A 1 136 ? 11.328 -6.363 -5.992 1.00 86.31 136 LEU A N 1
ATOM 1023 C CA . LEU A 1 136 ? 10.993 -6.640 -7.394 1.00 86.31 136 LEU A CA 1
ATOM 1024 C C . LEU A 1 136 ? 12.095 -7.405 -8.126 1.00 86.31 136 LEU A C 1
ATOM 1026 O O . LEU A 1 136 ? 11.917 -7.804 -9.277 1.00 86.31 136 LEU A O 1
ATOM 1030 N N . ASN A 1 137 ? 13.234 -7.603 -7.461 1.00 85.69 137 ASN A N 1
ATOM 1031 C CA . ASN A 1 137 ? 14.419 -8.237 -8.015 1.00 85.69 137 ASN A CA 1
ATOM 1032 C C . ASN A 1 137 ? 14.866 -7.579 -9.339 1.00 85.69 137 ASN A C 1
ATOM 1034 O O . ASN A 1 137 ? 15.288 -8.260 -10.269 1.00 85.69 137 ASN A O 1
ATOM 1038 N N . CYS A 1 138 ? 14.797 -6.250 -9.422 1.00 86.44 138 CYS A N 1
ATOM 1039 C CA . CYS A 1 138 ? 15.155 -5.435 -10.590 1.00 86.44 138 CYS A CA 1
ATOM 1040 C C . CYS A 1 138 ? 16.213 -4.382 -10.206 1.00 86.44 138 CYS A C 1
ATOM 1042 O O . CYS A 1 138 ? 16.534 -4.226 -9.029 1.00 86.44 138 CYS A O 1
ATOM 1044 N N . CYS A 1 139 ? 16.812 -3.692 -11.175 1.00 86.00 139 CYS A N 1
ATOM 1045 C CA . CYS A 1 139 ? 17.830 -2.665 -10.922 1.00 86.00 139 CYS A CA 1
ATOM 1046 C C . CYS A 1 139 ? 17.750 -1.616 -12.032 1.00 86.00 139 CYS A C 1
ATOM 1048 O O . CYS A 1 139 ? 18.004 -1.948 -13.184 1.00 86.00 139 CYS A O 1
ATOM 1050 N N . GLY A 1 140 ? 17.417 -0.369 -11.694 1.00 83.81 140 GLY A N 1
ATOM 1051 C CA . GLY A 1 140 ? 17.272 0.725 -12.661 1.00 83.81 140 GLY A CA 1
ATOM 1052 C C . GLY A 1 140 ? 15.936 0.745 -13.424 1.00 83.81 140 GLY A C 1
ATOM 1053 O O . GLY A 1 140 ? 15.193 -0.237 -13.478 1.00 83.81 140 GLY A O 1
ATOM 1054 N N . SER A 1 141 ? 15.626 1.907 -14.005 1.00 79.81 141 SER A N 1
ATOM 1055 C CA . SER A 1 141 ? 14.414 2.142 -14.805 1.00 79.81 141 SER A CA 1
ATOM 1056 C C . SER A 1 141 ? 14.542 1.729 -16.269 1.00 79.81 141 SER A C 1
ATOM 1058 O O . SER A 1 141 ? 13.547 1.372 -16.892 1.00 79.81 141 SER A O 1
ATOM 1060 N N . SER A 1 142 ? 15.758 1.790 -16.803 1.00 77.94 142 SER A N 1
ATOM 1061 C CA . SER A 1 142 ? 16.124 1.390 -18.158 1.00 77.94 142 SER A CA 1
ATOM 1062 C C . SER A 1 142 ? 17.504 0.744 -18.133 1.00 77.94 142 SER A C 1
ATOM 1064 O O . SER A 1 142 ? 18.308 1.070 -17.260 1.00 77.94 142 SER A O 1
ATOM 1066 N N . SER A 1 143 ? 17.837 -0.060 -19.137 1.00 71.19 143 SER A N 1
ATOM 1067 C CA . SER A 1 143 ? 19.108 -0.798 -19.216 1.00 71.19 143 SER A CA 1
ATOM 1068 C C . SER A 1 143 ? 20.352 0.105 -19.102 1.00 71.19 143 SER A C 1
ATOM 1070 O O . SER A 1 143 ? 21.364 -0.284 -18.513 1.00 71.19 143 SER A O 1
ATOM 1072 N N . LEU A 1 144 ? 20.280 1.348 -19.602 1.00 71.38 144 LEU A N 1
ATOM 1073 C CA . LEU A 1 144 ? 21.341 2.350 -19.429 1.00 71.38 144 LEU A CA 1
ATOM 1074 C C . LEU A 1 144 ? 21.397 2.868 -17.982 1.00 71.38 144 LEU A C 1
ATOM 1076 O O . LEU A 1 144 ? 22.477 2.995 -17.405 1.00 71.38 144 LEU A O 1
ATOM 1080 N N . SER A 1 145 ? 20.235 3.128 -17.379 1.00 72.56 145 SER A N 1
ATOM 1081 C CA . SER A 1 145 ? 20.116 3.511 -15.970 1.00 72.56 145 SER A CA 1
ATOM 1082 C C . SER A 1 145 ? 20.561 2.387 -15.031 1.00 72.56 145 SER A C 1
ATOM 1084 O O . SER A 1 145 ? 21.130 2.667 -13.982 1.00 72.56 145 SER A O 1
ATOM 1086 N N . SER A 1 146 ? 20.366 1.118 -15.386 1.00 70.38 146 SER A N 1
ATOM 1087 C CA . SER A 1 146 ? 20.842 -0.048 -14.629 1.00 70.38 146 SER A CA 1
ATOM 1088 C C . SER A 1 146 ? 22.368 -0.105 -14.593 1.00 70.38 146 SER A C 1
ATOM 1090 O O . SER A 1 146 ?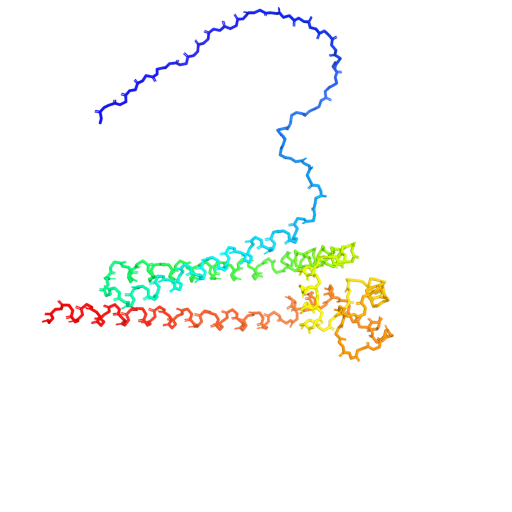 22.956 -0.368 -13.537 1.00 70.38 146 SER A O 1
ATOM 1092 N N . LEU A 1 147 ? 23.021 0.212 -15.720 1.00 70.56 147 LEU A N 1
ATOM 1093 C CA . LEU A 1 147 ? 24.476 0.354 -15.795 1.00 70.56 147 LEU A CA 1
ATOM 1094 C C . LEU A 1 147 ? 24.980 1.518 -14.961 1.00 70.56 147 LEU A C 1
ATOM 1096 O O . LEU A 1 147 ? 25.912 1.325 -14.187 1.00 70.56 147 LEU A O 1
ATOM 1100 N N . THR A 1 148 ? 24.390 2.707 -15.091 1.00 73.88 148 THR A N 1
ATOM 1101 C CA . THR A 1 148 ? 24.839 3.873 -14.319 1.00 73.88 148 THR A CA 1
ATOM 1102 C C . THR A 1 148 ? 24.598 3.675 -12.827 1.00 73.88 148 THR A C 1
ATOM 1104 O O . THR A 1 148 ? 25.499 3.956 -12.042 1.00 73.88 148 THR A O 1
ATOM 1107 N N . THR A 1 149 ? 23.455 3.101 -12.431 1.00 73.38 149 THR A N 1
ATOM 1108 C CA . THR A 1 149 ? 23.167 2.745 -11.030 1.00 73.38 149 THR A CA 1
ATOM 1109 C C . THR A 1 149 ? 24.200 1.761 -10.504 1.00 73.38 149 THR A C 1
ATOM 1111 O O . THR A 1 149 ? 24.731 1.967 -9.419 1.00 73.38 149 THR A O 1
ATOM 1114 N N . SER A 1 150 ? 24.519 0.712 -11.269 1.00 69.94 150 SER A N 1
ATOM 1115 C CA . SER A 1 150 ? 25.521 -0.272 -10.855 1.00 69.94 150 SER A CA 1
ATOM 1116 C C . SER A 1 150 ? 26.907 0.384 -10.771 1.00 69.94 150 SER A C 1
ATOM 1118 O O . SER A 1 150 ? 27.532 0.352 -9.723 1.00 69.94 150 SER A O 1
ATOM 1120 N N . MET A 1 151 ? 27.358 1.094 -11.808 1.00 68.94 151 MET A N 1
ATOM 1121 C CA . MET A 1 151 ? 28.669 1.765 -11.838 1.00 68.94 151 MET A CA 1
ATOM 1122 C C . MET A 1 151 ? 28.863 2.772 -10.694 1.00 68.94 151 MET A C 1
ATOM 1124 O O . MET A 1 151 ? 29.882 2.720 -10.009 1.00 68.94 151 MET A O 1
ATOM 1128 N N . LEU A 1 152 ? 27.909 3.691 -10.490 1.00 70.62 152 LEU A N 1
ATOM 1129 C CA . LEU A 1 152 ? 28.021 4.747 -9.475 1.00 70.62 152 LEU A CA 1
ATOM 1130 C C . LEU A 1 152 ? 27.652 4.263 -8.069 1.00 70.62 152 LEU A C 1
ATOM 1132 O O . LEU A 1 152 ? 28.151 4.796 -7.080 1.00 70.62 152 LEU A O 1
ATOM 1136 N N . LYS A 1 153 ? 26.725 3.309 -7.965 1.00 72.88 153 LYS A N 1
ATOM 1137 C CA . LYS A 1 153 ? 26.004 2.996 -6.728 1.00 72.88 153 LYS A CA 1
ATOM 1138 C C . LYS A 1 153 ? 25.698 1.499 -6.618 1.00 72.88 153 LYS A C 1
ATOM 1140 O O . LYS A 1 153 ? 24.572 1.098 -6.337 1.00 72.88 153 LYS A O 1
ATOM 1145 N N . ASN A 1 154 ? 26.740 0.671 -6.746 1.00 66.94 154 ASN A N 1
ATOM 1146 C CA . ASN A 1 154 ? 26.686 -0.796 -6.601 1.00 66.94 154 ASN A CA 1
ATOM 1147 C C . ASN A 1 154 ? 25.890 -1.281 -5.368 1.00 66.94 154 ASN A C 1
ATOM 1149 O O . ASN A 1 154 ? 25.259 -2.330 -5.420 1.00 66.94 154 ASN A O 1
ATOM 1153 N N . ASN A 1 155 ? 25.869 -0.506 -4.277 1.00 69.88 155 ASN A N 1
ATOM 1154 C CA . ASN A 1 155 ? 25.150 -0.839 -3.040 1.00 69.88 155 ASN A CA 1
ATOM 1155 C C . ASN A 1 155 ? 23.615 -0.694 -3.120 1.00 69.88 155 ASN A C 1
ATOM 1157 O O . ASN A 1 155 ? 22.925 -1.092 -2.178 1.00 69.88 155 ASN A O 1
ATOM 1161 N N . LEU A 1 156 ? 23.071 -0.087 -4.182 1.00 74.12 156 LEU A N 1
ATOM 1162 C CA . LEU A 1 156 ? 21.623 0.084 -4.363 1.00 74.12 156 LEU A CA 1
ATOM 1163 C C . LEU A 1 156 ? 20.973 -1.111 -5.058 1.00 74.12 156 LEU A C 1
ATOM 1165 O O . LEU A 1 156 ? 19.762 -1.276 -4.934 1.00 74.12 156 LEU A O 1
ATOM 1169 N N . CYS A 1 157 ? 21.732 -1.914 -5.803 1.00 78.06 157 CYS A N 1
ATOM 1170 C CA . CYS A 1 157 ? 21.199 -3.087 -6.491 1.00 78.06 157 CYS A CA 1
ATOM 1171 C C . CYS A 1 157 ? 21.411 -4.358 -5.647 1.00 78.06 157 CYS A C 1
ATOM 1173 O O . CYS A 1 157 ? 22.352 -4.417 -4.851 1.00 78.06 157 CYS A O 1
ATOM 1175 N N . PRO A 1 158 ? 20.515 -5.358 -5.758 1.00 71.81 158 PRO A N 1
ATOM 1176 C CA . PRO A 1 158 ? 20.521 -6.534 -4.896 1.00 71.81 158 PRO A CA 1
ATOM 1177 C C . PRO A 1 158 ? 21.854 -7.279 -4.997 1.00 71.81 158 PRO A C 1
ATOM 1179 O O . PRO A 1 158 ? 22.354 -7.560 -6.087 1.00 71.81 158 PRO A O 1
ATOM 1182 N N . SER A 1 159 ? 22.442 -7.581 -3.839 1.00 54.94 159 SER A N 1
ATOM 1183 C CA . SER A 1 159 ? 23.754 -8.216 -3.732 1.00 54.94 159 SER A CA 1
ATOM 1184 C C . SER A 1 159 ? 23.681 -9.669 -4.209 1.00 54.94 159 SER A C 1
ATOM 1186 O O . SER A 1 159 ? 23.097 -10.520 -3.548 1.00 54.94 159 SER A O 1
ATOM 1188 N N . GLY A 1 160 ? 24.258 -9.946 -5.378 1.00 56.50 160 GLY A N 1
ATOM 1189 C CA . GLY A 1 160 ? 24.278 -11.284 -5.984 1.00 56.50 160 GLY A CA 1
ATOM 1190 C C . GLY A 1 160 ? 24.394 -11.269 -7.507 1.00 56.50 160 GLY A C 1
ATOM 1191 O O . GLY A 1 160 ? 24.794 -12.265 -8.105 1.00 56.50 160 GLY A O 1
ATOM 1192 N N . SER A 1 161 ? 24.103 -10.137 -8.146 1.00 56.47 161 SER A N 1
ATOM 1193 C CA . SER A 1 161 ? 24.254 -9.956 -9.586 1.00 56.47 161 SER A CA 1
ATOM 1194 C C . SER A 1 161 ? 25.538 -9.194 -9.910 1.00 56.47 161 SER A C 1
ATOM 1196 O O . SER A 1 161 ? 25.762 -8.074 -9.453 1.00 56.47 161 SER A O 1
ATOM 1198 N N . SER A 1 162 ? 26.397 -9.804 -10.729 1.00 64.94 162 SER A N 1
ATOM 1199 C CA . SER A 1 162 ? 27.497 -9.088 -11.374 1.00 64.94 162 SER A CA 1
ATOM 1200 C C . SER A 1 162 ? 26.943 -7.911 -12.187 1.00 64.94 162 SER A C 1
ATOM 1202 O O . SER A 1 162 ? 25.797 -7.936 -12.639 1.00 64.94 162 SER A O 1
ATOM 1204 N N . MET A 1 163 ? 27.764 -6.887 -12.423 1.00 64.75 163 MET A N 1
ATOM 1205 C CA . MET A 1 163 ? 27.413 -5.751 -13.285 1.00 64.75 163 MET A CA 1
ATOM 1206 C C . MET A 1 163 ? 26.777 -6.180 -14.619 1.00 64.75 163 MET A C 1
ATOM 1208 O O . MET A 1 163 ? 25.828 -5.561 -15.088 1.00 64.75 163 MET A O 1
ATOM 1212 N N . ILE A 1 164 ? 27.271 -7.279 -15.193 1.00 66.44 164 ILE A N 1
ATOM 1213 C CA . ILE A 1 164 ? 26.770 -7.864 -16.438 1.00 66.44 164 ILE A CA 1
ATOM 1214 C C . ILE A 1 164 ? 25.408 -8.542 -16.219 1.00 66.44 164 ILE A C 1
ATOM 1216 O O . ILE A 1 164 ? 24.512 -8.388 -17.039 1.00 66.44 164 ILE A O 1
ATOM 1220 N N . ALA A 1 165 ? 25.202 -9.239 -15.099 1.00 69.62 165 ALA A N 1
ATOM 1221 C CA . ALA A 1 165 ? 23.910 -9.845 -14.775 1.00 69.62 165 ALA A CA 1
ATOM 1222 C C . ALA A 1 165 ? 22.804 -8.799 -14.549 1.00 69.62 165 ALA A C 1
ATOM 1224 O O . ALA A 1 165 ? 21.656 -9.066 -14.886 1.00 69.62 165 ALA A O 1
ATOM 1225 N N . ASN A 1 166 ? 23.137 -7.608 -14.033 1.00 68.25 166 ASN A N 1
ATOM 1226 C CA . ASN A 1 166 ? 22.182 -6.495 -13.925 1.00 68.25 166 ASN A CA 1
ATOM 1227 C C . ASN A 1 166 ? 21.811 -5.892 -15.285 1.00 68.25 166 ASN A C 1
ATOM 1229 O O . ASN A 1 166 ? 20.703 -5.390 -15.424 1.00 68.25 166 ASN A O 1
ATOM 1233 N N . LEU A 1 167 ? 22.706 -5.963 -16.276 1.00 68.94 167 LEU A N 1
ATOM 1234 C CA . LEU A 1 167 ? 22.439 -5.496 -17.640 1.00 68.94 167 LEU A CA 1
ATOM 1235 C C . LEU A 1 167 ? 21.438 -6.395 -18.380 1.00 68.94 167 LEU A C 1
ATOM 1237 O O . LEU A 1 167 ? 20.647 -5.908 -19.176 1.00 68.94 167 LEU A O 1
ATOM 1241 N N . PHE A 1 168 ? 21.484 -7.704 -18.120 1.00 67.75 168 PHE A N 1
ATOM 1242 C CA . PHE A 1 168 ? 20.557 -8.686 -18.699 1.00 67.75 168 PHE A CA 1
ATOM 1243 C C . PHE A 1 168 ? 19.281 -8.883 -17.870 1.00 67.75 168 PHE A C 1
ATOM 1245 O O . PHE A 1 168 ? 18.438 -9.704 -18.229 1.00 67.75 168 PHE A O 1
ATOM 1252 N N . LYS A 1 169 ? 19.146 -8.169 -16.750 1.00 72.94 169 LYS A N 1
ATOM 1253 C CA . LYS A 1 169 ? 17.970 -8.242 -15.889 1.00 72.94 169 LYS A CA 1
ATOM 1254 C C . LYS A 1 169 ? 16.859 -7.364 -16.448 1.00 72.94 169 LYS A C 1
ATOM 1256 O O . LYS A 1 169 ? 17.125 -6.321 -17.031 1.00 72.94 169 LYS A O 1
ATOM 1261 N N . GLU A 1 170 ? 15.619 -7.785 -16.237 1.00 74.75 170 GLU A N 1
ATOM 1262 C CA . GLU A 1 170 ? 14.450 -7.010 -16.650 1.00 74.75 170 GLU A CA 1
ATOM 1263 C C . GLU A 1 170 ? 14.382 -5.677 -15.889 1.00 74.75 170 GLU A C 1
ATOM 1265 O O . GLU A 1 170 ? 14.645 -5.615 -14.679 1.00 74.75 170 GLU A O 1
ATOM 1270 N N . ASP A 1 171 ? 14.017 -4.614 -16.606 1.00 84.62 171 ASP A N 1
ATOM 1271 C CA . ASP A 1 171 ? 13.883 -3.268 -16.052 1.00 84.62 171 ASP A CA 1
ATOM 1272 C C . ASP A 1 171 ? 12.791 -3.224 -14.971 1.00 84.62 171 ASP A C 1
ATOM 1274 O O . ASP A 1 171 ? 11.757 -3.899 -15.074 1.00 84.62 171 ASP A O 1
ATOM 1278 N N . CYS A 1 172 ? 12.957 -2.371 -13.951 1.00 88.00 172 CYS A N 1
ATOM 1279 C CA . CYS A 1 172 ? 11.934 -2.241 -12.907 1.00 88.00 172 CYS A CA 1
ATOM 1280 C C . CYS A 1 172 ? 10.573 -1.820 -13.474 1.00 88.00 172 CYS A C 1
ATOM 1282 O O . CYS A 1 172 ? 9.540 -2.235 -12.955 1.00 88.00 172 CYS A O 1
ATOM 1284 N N . HIS A 1 173 ? 10.545 -1.060 -14.573 1.00 90.12 173 HIS A N 1
ATOM 1285 C CA . HIS A 1 173 ? 9.298 -0.699 -15.251 1.00 90.12 173 HIS A CA 1
ATOM 1286 C C . HIS A 1 173 ? 8.546 -1.921 -15.781 1.00 90.12 173 HIS A C 1
ATOM 1288 O O . HIS A 1 173 ? 7.325 -1.986 -15.632 1.00 90.12 173 HIS A O 1
ATOM 1294 N N . GLN A 1 174 ? 9.255 -2.898 -16.352 1.00 89.56 174 GLN A N 1
ATOM 1295 C CA . GLN A 1 174 ? 8.638 -4.131 -16.840 1.00 89.56 174 GLN A CA 1
ATOM 1296 C C . GLN A 1 174 ? 8.132 -4.988 -15.682 1.00 89.56 174 GLN A C 1
ATOM 1298 O O . GLN A 1 174 ? 7.002 -5.467 -15.732 1.00 89.56 174 GLN A O 1
ATOM 1303 N N . LYS A 1 175 ? 8.912 -5.109 -14.599 1.00 89.75 175 LYS A N 1
ATOM 1304 C CA . LYS A 1 175 ? 8.465 -5.829 -13.397 1.00 89.75 175 LYS A CA 1
ATOM 1305 C C . LYS A 1 175 ? 7.239 -5.192 -12.755 1.00 89.75 175 LYS A C 1
ATOM 1307 O O . LYS A 1 175 ? 6.357 -5.918 -12.307 1.00 89.75 175 LYS A O 1
ATOM 1312 N N . ILE A 1 176 ? 7.146 -3.863 -12.744 1.00 91.62 176 ILE A N 1
ATOM 1313 C CA . ILE A 1 176 ? 5.960 -3.157 -12.247 1.00 91.62 176 ILE A CA 1
ATOM 1314 C C . ILE A 1 176 ? 4.734 -3.486 -13.116 1.00 91.62 176 ILE A C 1
ATOM 1316 O O . ILE A 1 176 ? 3.694 -3.849 -12.569 1.00 91.62 176 ILE A O 1
ATOM 1320 N N . ASP A 1 177 ? 4.835 -3.443 -14.449 1.00 91.19 177 ASP A N 1
ATOM 1321 C CA . ASP A 1 177 ? 3.712 -3.846 -15.319 1.00 91.19 177 ASP A CA 1
ATOM 1322 C C . ASP A 1 177 ? 3.330 -5.315 -15.133 1.00 91.19 177 ASP A C 1
ATOM 1324 O O . ASP A 1 177 ? 2.143 -5.653 -15.103 1.00 91.19 177 ASP A O 1
ATOM 1328 N N . GLU A 1 178 ? 4.325 -6.193 -14.993 1.00 90.44 178 GLU A N 1
ATOM 1329 C CA . GLU A 1 178 ? 4.112 -7.615 -14.745 1.00 90.44 178 GLU A CA 1
ATOM 1330 C C . GLU A 1 178 ? 3.408 -7.836 -13.400 1.00 90.44 178 GLU A C 1
ATOM 1332 O O . GLU A 1 178 ? 2.523 -8.690 -13.306 1.00 90.44 178 GLU A O 1
ATOM 1337 N N . LEU A 1 179 ? 3.713 -7.030 -12.377 1.00 89.69 179 LEU A N 1
ATOM 1338 C CA . LEU A 1 179 ? 2.997 -7.074 -11.106 1.00 89.69 179 LEU A CA 1
ATOM 1339 C C . LEU A 1 179 ? 1.520 -6.713 -11.252 1.00 89.69 179 LEU A C 1
ATOM 1341 O O . LEU A 1 179 ? 0.665 -7.437 -10.740 1.00 89.69 179 LEU A O 1
ATOM 1345 N N . PHE A 1 180 ? 1.211 -5.634 -11.968 1.00 89.38 180 PHE A N 1
ATOM 1346 C CA . PHE A 1 180 ? -0.168 -5.168 -12.135 1.00 89.38 180 PHE A CA 1
ATOM 1347 C C . PHE A 1 180 ? -0.967 -5.953 -13.188 1.00 89.38 180 PHE A C 1
ATOM 1349 O O . PHE A 1 180 ? -2.195 -5.951 -13.142 1.00 89.38 180 PHE A O 1
ATOM 1356 N N . SER A 1 181 ? -0.311 -6.646 -14.123 1.00 88.88 181 SER A N 1
ATOM 1357 C CA . SER A 1 181 ? -0.990 -7.405 -15.187 1.00 88.88 181 SER A CA 1
ATOM 1358 C C . SER A 1 181 ? -0.953 -8.915 -14.971 1.00 88.88 181 SER A C 1
ATOM 1360 O O . SER A 1 181 ? -1.978 -9.579 -15.098 1.00 88.88 181 SER A O 1
ATOM 1362 N N . GLY A 1 182 ? 0.214 -9.470 -14.643 1.00 85.75 182 GLY A N 1
ATOM 1363 C CA . GLY A 1 182 ? 0.430 -10.913 -14.508 1.00 85.75 182 GLY A CA 1
ATOM 1364 C C . GLY A 1 182 ? 0.353 -11.423 -13.070 1.00 85.75 182 GLY A C 1
ATOM 1365 O O . GLY A 1 182 ? -0.007 -12.579 -12.845 1.00 85.75 182 GLY A O 1
ATOM 1366 N N . LYS A 1 183 ? 0.671 -10.579 -12.080 1.00 89.88 183 LYS A N 1
ATOM 1367 C CA . LYS A 1 183 ? 0.699 -10.953 -10.654 1.00 89.88 183 LYS A CA 1
ATOM 1368 C C . LYS A 1 183 ? -0.298 -10.176 -9.798 1.00 89.88 183 LYS A C 1
ATOM 1370 O O . LYS A 1 183 ? -0.141 -10.140 -8.579 1.00 89.88 183 LYS A O 1
ATOM 1375 N N . LEU A 1 184 ? -1.365 -9.643 -10.397 1.00 89.06 184 LEU A N 1
ATOM 1376 C CA . LEU A 1 184 ? -2.404 -8.911 -9.664 1.00 89.06 184 LEU A CA 1
ATOM 1377 C C . LEU A 1 184 ? -3.020 -9.763 -8.536 1.00 89.06 184 LEU A C 1
ATOM 1379 O O . LEU A 1 184 ? -3.404 -9.232 -7.499 1.00 89.06 184 LEU A O 1
ATOM 1383 N N . TYR A 1 185 ? -3.010 -11.094 -8.682 1.00 91.81 185 TYR A N 1
ATOM 1384 C CA . TYR A 1 185 ? -3.398 -12.037 -7.630 1.00 91.81 185 TYR A CA 1
ATOM 1385 C C . TYR A 1 185 ? -2.597 -11.882 -6.321 1.00 91.81 185 TYR A C 1
ATOM 1387 O O . TYR A 1 185 ? -3.181 -12.031 -5.256 1.00 91.81 185 TYR A O 1
ATOM 1395 N N . LEU A 1 186 ? -1.302 -11.532 -6.356 1.00 91.94 186 LEU A N 1
ATOM 1396 C CA . LEU A 1 186 ? -0.514 -11.304 -5.132 1.00 91.94 186 LEU A CA 1
ATOM 1397 C C . LEU A 1 186 ? -1.025 -10.088 -4.350 1.00 91.94 186 LEU A C 1
ATOM 1399 O O . LEU A 1 186 ? -1.188 -10.159 -3.133 1.00 91.94 186 LEU A O 1
ATOM 1403 N N . ILE A 1 187 ? -1.320 -8.997 -5.062 1.00 91.00 187 ILE A N 1
ATOM 1404 C CA . ILE A 1 187 ? -1.895 -7.775 -4.482 1.00 91.00 187 ILE A CA 1
ATOM 1405 C C . ILE A 1 187 ? -3.297 -8.082 -3.939 1.00 91.00 187 ILE A C 1
ATOM 1407 O O . ILE A 1 187 ? -3.635 -7.680 -2.830 1.00 91.00 187 ILE A O 1
ATOM 1411 N N . GLY A 1 188 ? -4.081 -8.871 -4.682 1.00 93.38 188 GLY A N 1
ATOM 1412 C CA . GLY A 1 188 ? -5.393 -9.347 -4.250 1.00 93.38 188 GLY A CA 1
ATOM 1413 C C . GLY A 1 188 ? -5.344 -10.181 -2.968 1.00 93.38 188 GLY A C 1
ATOM 1414 O O . GLY A 1 188 ? -6.128 -9.926 -2.060 1.00 93.38 188 GLY A O 1
ATOM 1415 N N . ILE A 1 189 ? -4.408 -11.132 -2.843 1.00 94.38 189 ILE A N 1
ATOM 1416 C CA . ILE A 1 189 ? -4.226 -11.905 -1.602 1.00 94.38 189 ILE A CA 1
ATOM 1417 C C . ILE A 1 189 ? -3.895 -10.973 -0.437 1.00 94.38 189 ILE A C 1
ATOM 1419 O O . ILE A 1 189 ? -4.498 -11.105 0.625 1.00 94.38 189 ILE A O 1
ATOM 1423 N N . ALA A 1 190 ? -2.960 -10.037 -0.623 1.00 93.12 190 ALA A N 1
ATOM 1424 C CA . ALA A 1 190 ? -2.584 -9.097 0.428 1.00 93.12 190 ALA A CA 1
ATOM 1425 C C . ALA A 1 190 ? -3.794 -8.271 0.902 1.00 93.12 190 ALA A C 1
ATOM 1427 O O . ALA A 1 190 ? -4.038 -8.192 2.105 1.00 93.12 190 ALA A O 1
ATOM 1428 N N . ALA A 1 191 ? -4.602 -7.750 -0.028 1.00 93.31 191 ALA A N 1
ATOM 1429 C CA . ALA A 1 191 ? -5.831 -7.024 0.292 1.00 93.31 191 ALA A CA 1
ATOM 1430 C C . ALA A 1 191 ? -6.864 -7.903 1.027 1.00 93.31 191 ALA A C 1
ATOM 1432 O O . ALA A 1 191 ? -7.476 -7.467 1.999 1.00 93.31 191 ALA A O 1
ATOM 1433 N N . ILE A 1 192 ? -7.025 -9.171 0.626 1.00 94.94 192 ILE A N 1
ATOM 1434 C CA . ILE A 1 192 ? -7.920 -10.117 1.316 1.00 94.94 192 ILE A CA 1
ATOM 1435 C C . ILE A 1 192 ? -7.448 -10.374 2.751 1.00 94.94 192 ILE A C 1
ATOM 1437 O O . ILE A 1 192 ? -8.271 -10.397 3.663 1.00 94.94 192 ILE A O 1
ATOM 1441 N N . VAL A 1 193 ? -6.143 -10.550 2.975 1.00 96.94 193 VAL A N 1
ATOM 1442 C CA . VAL A 1 193 ? -5.588 -10.751 4.324 1.00 96.94 193 VAL A CA 1
ATOM 1443 C C . VAL A 1 193 ? -5.879 -9.540 5.211 1.00 96.94 193 VAL A C 1
ATOM 1445 O O . VAL A 1 193 ? -6.345 -9.718 6.336 1.00 96.94 193 VAL A O 1
ATOM 1448 N N . VAL A 1 194 ? -5.677 -8.323 4.699 1.00 94.75 194 VAL A N 1
ATOM 1449 C CA . VAL A 1 194 ? -6.002 -7.083 5.422 1.00 94.75 194 VAL A CA 1
ATOM 1450 C C . VAL A 1 194 ? -7.498 -7.014 5.747 1.00 94.75 194 VAL A C 1
ATOM 1452 O O . VAL A 1 194 ? -7.859 -6.777 6.900 1.00 94.75 194 VAL A O 1
ATOM 1455 N N . ALA A 1 195 ? -8.372 -7.314 4.783 1.00 95.00 195 ALA A N 1
ATOM 1456 C CA . ALA A 1 195 ? -9.818 -7.331 4.999 1.00 95.00 195 ALA A CA 1
ATOM 1457 C C . ALA A 1 195 ? -10.244 -8.357 6.066 1.00 95.00 195 ALA A C 1
ATOM 1459 O O . ALA A 1 195 ? -11.092 -8.063 6.908 1.00 95.00 195 ALA A O 1
ATOM 1460 N N . VAL A 1 196 ? -9.642 -9.549 6.070 1.00 96.56 196 VAL A N 1
ATOM 1461 C CA . VAL A 1 196 ? -9.910 -10.586 7.078 1.00 96.56 196 VAL A CA 1
ATOM 1462 C C . VAL A 1 196 ? -9.487 -10.118 8.472 1.00 96.56 196 VAL A C 1
ATOM 1464 O O . VAL A 1 196 ? -10.256 -10.284 9.419 1.00 96.56 196 VAL A O 1
ATOM 1467 N N . ILE A 1 197 ? -8.312 -9.494 8.604 1.00 95.31 197 ILE A N 1
ATOM 1468 C CA . ILE A 1 197 ? -7.842 -8.933 9.880 1.00 95.31 197 ILE A CA 1
ATOM 1469 C C . ILE A 1 197 ? -8.819 -7.861 10.386 1.00 95.31 197 ILE A C 1
ATOM 1471 O O . ILE A 1 197 ? -9.247 -7.943 11.535 1.00 95.31 197 ILE A O 1
ATOM 1475 N N . MET A 1 198 ? -9.264 -6.937 9.526 1.00 93.62 198 MET A N 1
ATOM 1476 C CA . MET A 1 198 ? -10.254 -5.916 9.902 1.00 93.62 198 MET A CA 1
ATOM 1477 C C . MET A 1 198 ? -11.578 -6.528 10.382 1.00 93.62 198 MET A C 1
ATOM 1479 O O . MET A 1 198 ? -12.182 -6.045 11.339 1.00 93.62 198 MET A O 1
ATOM 1483 N N . ILE A 1 199 ? -12.044 -7.612 9.752 1.00 94.62 199 ILE A N 1
ATOM 1484 C CA . ILE A 1 199 ? -13.263 -8.308 10.191 1.00 94.62 199 ILE A CA 1
ATOM 1485 C C . ILE A 1 199 ? -13.077 -8.909 11.585 1.00 94.62 199 ILE A C 1
ATOM 1487 O O . ILE A 1 199 ? -13.964 -8.773 12.430 1.00 94.62 199 ILE A O 1
ATOM 1491 N N . PHE A 1 200 ? -11.927 -9.527 11.857 1.00 95.00 200 PHE A N 1
ATOM 1492 C CA . PHE A 1 200 ? -11.622 -10.019 13.199 1.00 95.00 200 PHE A CA 1
ATOM 1493 C C . PHE A 1 200 ? -11.583 -8.884 14.227 1.00 95.00 200 PHE A C 1
ATOM 1495 O O . PHE A 1 200 ? -12.173 -9.030 15.297 1.00 95.00 200 PHE A O 1
ATOM 1502 N N . GLU A 1 201 ? -10.981 -7.741 13.899 1.00 92.62 201 GLU A N 1
ATOM 1503 C CA . GLU A 1 201 ? -10.979 -6.559 14.771 1.00 92.62 201 GLU A CA 1
ATOM 1504 C C . GLU A 1 201 ? -12.399 -6.055 15.062 1.00 92.62 201 GLU A C 1
ATOM 1506 O O . GLU A 1 201 ? -12.728 -5.770 16.217 1.00 92.62 201 GLU A O 1
ATOM 1511 N N . MET A 1 202 ? -13.281 -6.018 14.058 1.00 93.94 202 MET A N 1
ATOM 1512 C CA . MET A 1 202 ? -14.688 -5.640 14.246 1.00 93.94 202 MET A CA 1
ATOM 1513 C C . MET A 1 202 ? -15.434 -6.614 15.169 1.00 93.94 202 MET A C 1
ATOM 1515 O O . MET A 1 202 ? -16.177 -6.178 16.054 1.00 93.94 202 MET A O 1
ATOM 1519 N N . ILE A 1 203 ? -15.225 -7.925 15.008 1.00 95.31 203 ILE A N 1
ATOM 1520 C CA . ILE A 1 203 ? -15.857 -8.948 15.857 1.00 95.31 203 ILE A CA 1
ATOM 1521 C C . ILE A 1 203 ? -15.356 -8.826 17.299 1.00 95.31 203 ILE A C 1
ATOM 1523 O O . ILE A 1 203 ? -16.165 -8.787 18.228 1.00 95.31 203 ILE A O 1
ATOM 1527 N N . LEU A 1 204 ? -14.038 -8.726 17.496 1.00 92.94 204 LEU A N 1
ATOM 1528 C CA . LEU A 1 204 ? -13.439 -8.579 18.824 1.00 92.94 204 LEU A CA 1
ATOM 1529 C C . LEU A 1 204 ? -13.915 -7.299 19.516 1.00 92.94 204 LEU A C 1
ATOM 1531 O O . LEU A 1 204 ? -14.236 -7.337 20.703 1.00 92.94 204 LEU A O 1
ATOM 1535 N N . SER A 1 205 ? -14.055 -6.204 18.767 1.00 91.06 205 SER A N 1
ATOM 1536 C CA . SER A 1 205 ? -14.629 -4.953 19.273 1.00 91.06 205 SER A CA 1
ATOM 1537 C C . SER A 1 205 ? -16.051 -5.158 19.790 1.00 91.06 205 SER A C 1
ATOM 1539 O O . SER A 1 205 ? -16.368 -4.745 20.902 1.00 91.06 205 SER A O 1
ATOM 1541 N N . MET A 1 206 ? -16.908 -5.843 19.026 1.00 90.25 206 MET A N 1
ATOM 1542 C CA . MET A 1 206 ? -18.290 -6.114 19.433 1.00 90.25 206 MET A CA 1
ATOM 1543 C C . MET A 1 206 ? -18.364 -7.018 20.671 1.00 90.25 206 MET A C 1
ATOM 1545 O O . MET A 1 206 ? -19.168 -6.765 21.572 1.00 90.25 206 MET A O 1
ATOM 1549 N N . VAL A 1 207 ? -17.523 -8.053 20.738 1.00 92.69 207 VAL A N 1
ATOM 1550 C CA . VAL A 1 207 ? -17.445 -8.946 21.903 1.00 92.69 207 VAL A CA 1
ATOM 1551 C C . VAL A 1 207 ? -16.983 -8.176 23.141 1.00 92.69 207 VAL A C 1
ATOM 1553 O O . VAL A 1 207 ? -17.601 -8.314 24.197 1.00 92.69 207 VAL A O 1
ATOM 1556 N N . LEU A 1 208 ? -15.968 -7.318 23.011 1.00 89.31 208 LEU A N 1
ATOM 1557 C CA . LEU A 1 208 ? -15.466 -6.486 24.106 1.00 89.31 208 LEU A CA 1
ATOM 1558 C C . LEU A 1 208 ? -16.526 -5.480 24.586 1.00 89.31 208 LEU A C 1
ATOM 1560 O O . LEU A 1 208 ? -16.757 -5.370 25.790 1.00 89.31 208 LEU A O 1
ATOM 1564 N N . CYS A 1 209 ? -17.244 -4.827 23.664 1.00 85.69 209 CYS A N 1
ATOM 1565 C CA . CYS A 1 209 ? -18.381 -3.959 23.992 1.00 85.69 209 CYS A CA 1
ATOM 1566 C C . CYS A 1 209 ? -19.437 -4.701 24.818 1.00 85.69 209 CYS A C 1
ATOM 1568 O O . CYS A 1 209 ? -19.895 -4.202 25.848 1.00 85.69 209 CYS A O 1
ATOM 1570 N N . CYS A 1 210 ? -19.823 -5.901 24.373 1.00 88.19 210 CYS A N 1
ATOM 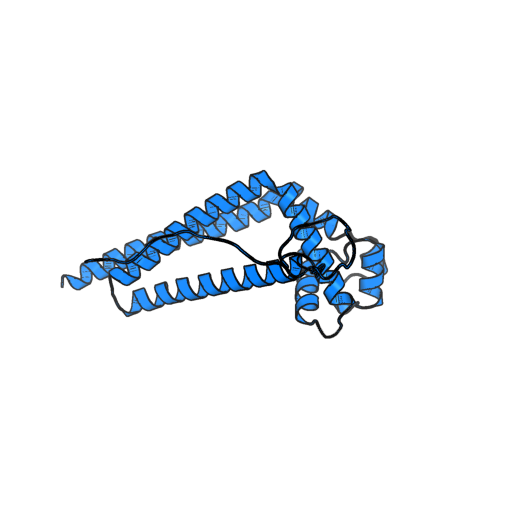1571 C CA . CYS A 1 210 ? -20.802 -6.731 25.069 1.00 88.19 210 CYS A CA 1
ATOM 1572 C C . CYS A 1 210 ? -20.302 -7.188 26.445 1.00 88.19 210 CYS A C 1
ATOM 1574 O O . CYS A 1 210 ? -21.088 -7.182 27.391 1.00 88.19 210 CYS A O 1
ATOM 1576 N N . GLY A 1 211 ? -19.017 -7.535 26.564 1.00 87.44 211 GLY A N 1
ATOM 1577 C CA . GLY A 1 211 ? -18.388 -7.912 27.829 1.00 87.44 211 GLY A CA 1
ATOM 1578 C C . GLY A 1 211 ? -18.451 -6.791 28.865 1.00 87.44 211 GLY A C 1
ATOM 1579 O O . GLY A 1 211 ? -18.959 -7.010 29.962 1.00 87.44 211 GLY A O 1
ATOM 1580 N N . ILE A 1 212 ? -18.035 -5.578 28.487 1.00 85.88 212 ILE A N 1
ATOM 1581 C CA . ILE A 1 212 ? -18.030 -4.413 29.389 1.00 85.88 212 ILE A CA 1
ATOM 1582 C C . ILE A 1 212 ? -19.458 -3.987 29.759 1.00 85.88 212 ILE A C 1
ATOM 1584 O O . ILE A 1 212 ? -19.744 -3.646 30.904 1.00 85.88 212 ILE A O 1
ATOM 1588 N N . ARG A 1 213 ? -20.400 -4.035 28.808 1.00 83.06 213 ARG A N 1
ATOM 1589 C CA . ARG A 1 213 ? -21.804 -3.710 29.103 1.00 83.06 213 ARG A CA 1
ATOM 1590 C C . ARG A 1 213 ? -22.428 -4.694 30.092 1.00 83.06 213 ARG A C 1
ATOM 1592 O O . ARG A 1 213 ? -23.301 -4.307 30.859 1.00 83.06 213 ARG A O 1
ATOM 1599 N N . ASN A 1 214 ? -22.017 -5.960 30.057 1.00 86.19 214 ASN A N 1
ATOM 1600 C CA . ASN A 1 214 ? -22.490 -6.956 31.009 1.00 86.19 214 ASN A CA 1
ATOM 1601 C C . ASN A 1 214 ? -21.852 -6.775 32.395 1.00 86.19 214 ASN A C 1
ATOM 1603 O O . ASN A 1 214 ? -22.538 -6.972 33.394 1.00 86.19 214 ASN A O 1
ATOM 1607 N N . SER A 1 215 ? -20.571 -6.390 32.475 1.00 79.56 215 SER A N 1
ATOM 1608 C CA . SER A 1 215 ? -19.898 -6.155 33.759 1.00 79.56 215 SER A CA 1
ATOM 1609 C C . SER A 1 215 ? -20.383 -4.892 34.466 1.00 79.56 215 SER A C 1
ATOM 1611 O O . SER A 1 215 ? -20.512 -4.924 35.678 1.00 79.56 215 SER A O 1
ATOM 1613 N N . SER A 1 216 ? -20.746 -3.822 33.748 1.00 70.44 216 SER A N 1
ATOM 1614 C CA . SER A 1 216 ? -21.277 -2.597 34.375 1.00 70.44 216 SER A CA 1
ATOM 1615 C C . SER A 1 216 ? -22.640 -2.769 35.064 1.00 70.44 216 SER A C 1
ATOM 1617 O O . SER A 1 216 ? -23.115 -1.849 35.723 1.00 70.44 216 SER A O 1
ATOM 1619 N N . VAL A 1 217 ? -23.319 -3.897 34.830 1.00 60.88 217 VAL A N 1
ATOM 1620 C CA . VAL 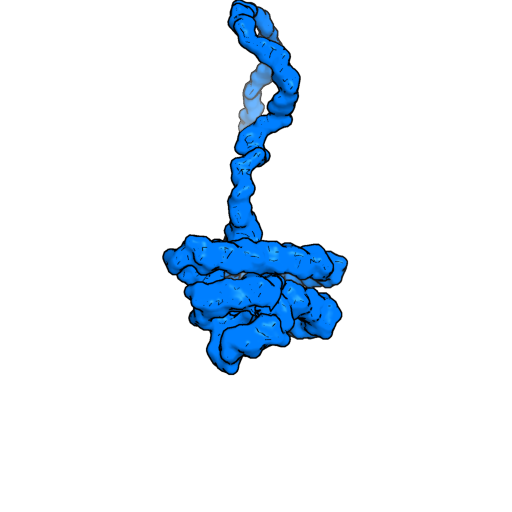A 1 217 ? -24.638 -4.210 35.408 1.00 60.88 217 VAL A CA 1
ATOM 1621 C C . VAL A 1 217 ? -24.516 -4.960 36.748 1.00 60.88 217 VAL A C 1
ATOM 1623 O O . VAL A 1 217 ? -25.508 -5.043 37.472 1.00 60.88 217 VAL A O 1
ATOM 1626 N N . TYR A 1 218 ? -23.326 -5.464 37.099 1.00 47.41 218 TYR A N 1
ATOM 1627 C CA . TYR A 1 218 ? -23.014 -6.103 38.387 1.00 47.41 218 TYR A CA 1
ATOM 1628 C C . TYR A 1 218 ? -22.206 -5.172 39.294 1.00 47.41 218 TYR A C 1
ATOM 1630 O O . TYR A 1 218 ? -22.433 -5.241 40.523 1.00 47.41 218 TYR A O 1
#

pLDDT: mean 77.53, std 18.96, range [30.58, 96.94]

Radius of gyration: 27.01 Å; chains: 1; bounding box: 58×71×62 Å

Foldseek 3Di:
DDDDDDDDDDDDDDDDDDDDDDDDDDDDDPPDDDPDLVLQVVVVVVVVVVVVLVVVLVVLVVVCLVVLDLVSLVVSLVSLVVVLVVLVVCVVVCLVCVVVVLVSVLSSLVSLLVCVLVDVVPVVSLVVLLCLCVVLVAAAQDLVRSLVCCVVPVPSHDPPADSVSNSVGDGSSVSSVCCSPVVVVVVVVVSVVVSVVSVVVSVVSVVSSVVSVVVVVD